Protein AF-A0A8H3M648-F1 (afdb_monomer)

Sequence (183 aa):
MRRKRWREEIKREERKKEERKREERKREERKREERGIKERKIKNKKKMKMMKASEEEIPVQFGAMTNQLQICNWLVLYPSVLHLANKMLDASTKQPSTNLPLTTSTSSPSDNDNYHLIDEEMKCLFLRTRNPPDHAFDKITQKIFGHDAYQSVVKSINERYHKSFFNYRYQLKNVLSTLVKEF

Secondary structure (DSSP, 8-state):
-HHHHHHHHHHHHHHHHHHHHHHHHHHHHHHHHHHHHHHHHHHHHHHHHHHHHS-----HHHHT--SHHHHHHHHHH-HHHHHHHHHHHHHHH-----S-----------HHHHHHHHHHHHHHHHHH-SS--HHHHHHHHHHHH-TTS-HHHHHHHHHHHHHHHHHHHHHHHHHHHHHHHH-

Foldseek 3Di:
DVVVVVVVVVVVVVVVVVVVVVVVVVVVVVVVVVVVVVVVVVVVVVVVVVVVVVPPPDPPVCPPPPDPVVVVVVCVVVVVVVVVVVVVVVVVVPDPDPDDDDDPDPDDDDPVVLVVQLVVVLVVCLVPDLDDDLVVLVVSNCVSQNPPPPVVVSVVVSVVSVVVSVVVVVVVVVVVVVVVVVD

Radius of gyration: 29.45 Å; Cα contacts (8 Å, |Δi|>4): 30; chains: 1; bounding box: 89×66×59 Å

Nearest PDB structures (foldseek):
  6wb9-assembly1_3  TM=2.009E-01  e=2.579E+00  Saccharomyces cerevisiae W303

pLDDT: mean 77.45, std 14.32, range [32.75, 90.69]

Mean predicted aligned error: 19.87 Å

Organism: NCBI:txid94130

Structure (mmCIF, N/CA/C/O backbone):
data_AF-A0A8H3M648-F1
#
_entry.id   AF-A0A8H3M648-F1
#
loop_
_atom_site.group_PDB
_atom_site.id
_atom_site.type_symbol
_atom_site.label_atom_id
_atom_site.label_alt_id
_atom_site.label_comp_id
_atom_site.label_asym_id
_atom_site.label_entity_id
_atom_site.label_seq_id
_atom_site.pdbx_PDB_ins_code
_atom_site.Cartn_x
_atom_site.Cartn_y
_atom_site.Cartn_z
_atom_site.occupancy
_atom_site.B_iso_or_equiv
_atom_site.auth_seq_id
_atom_site.auth_comp_id
_atom_site.auth_asym_id
_atom_site.auth_atom_id
_atom_site.pdbx_PDB_model_num
ATOM 1 N N . MET A 1 1 ? 55.103 38.046 -28.897 1.00 58.94 1 MET A N 1
ATOM 2 C CA . MET A 1 1 ? 53.801 37.564 -29.434 1.00 58.94 1 MET A CA 1
ATOM 3 C C . MET A 1 1 ? 53.209 36.321 -28.743 1.00 58.94 1 MET A C 1
ATOM 5 O O . MET A 1 1 ? 51.995 36.286 -28.575 1.00 58.94 1 MET A O 1
ATOM 9 N N . ARG A 1 2 ? 53.994 35.319 -28.305 1.00 60.25 2 ARG A N 1
ATOM 10 C CA . ARG A 1 2 ? 53.472 34.051 -27.727 1.00 60.25 2 ARG A CA 1
ATOM 11 C C . ARG A 1 2 ? 52.628 34.200 -26.441 1.0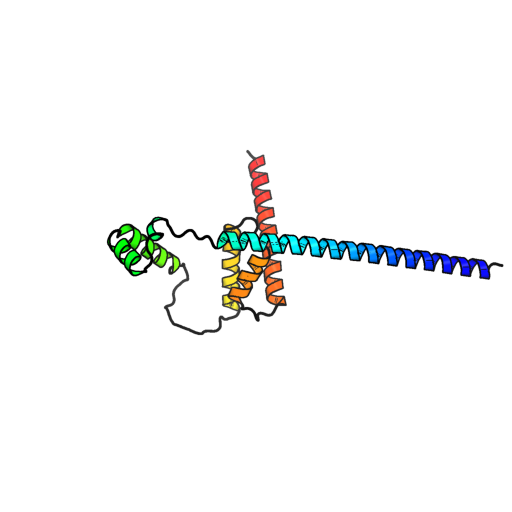0 60.25 2 ARG A C 1
ATOM 13 O O . ARG A 1 2 ? 51.580 33.578 -26.328 1.00 60.25 2 ARG A O 1
ATOM 20 N N . ARG A 1 3 ? 53.004 35.103 -25.525 1.00 62.34 3 ARG A N 1
ATOM 21 C CA . ARG A 1 3 ? 52.286 35.359 -24.252 1.00 62.34 3 ARG A CA 1
ATOM 22 C C . ARG A 1 3 ? 50.860 35.917 -24.402 1.00 62.34 3 ARG A C 1
ATOM 24 O O . ARG A 1 3 ? 50.026 35.680 -23.536 1.00 62.34 3 ARG A O 1
ATOM 31 N N . LYS A 1 4 ? 50.570 36.677 -25.468 1.00 68.12 4 LYS A N 1
ATOM 32 C CA . LYS A 1 4 ? 49.206 37.176 -25.742 1.00 68.12 4 LYS A CA 1
ATOM 33 C C . LYS A 1 4 ? 48.302 36.048 -26.252 1.00 68.12 4 LYS A C 1
ATOM 35 O O . LYS A 1 4 ? 47.167 35.944 -25.813 1.00 68.12 4 LYS A O 1
ATOM 40 N N . ARG A 1 5 ? 48.851 35.164 -27.091 1.00 69.00 5 ARG A N 1
ATOM 41 C CA . ARG A 1 5 ? 48.152 33.998 -27.651 1.00 69.00 5 ARG A CA 1
ATOM 42 C C . ARG A 1 5 ? 47.728 32.997 -26.568 1.00 69.00 5 ARG A C 1
ATOM 44 O O . ARG A 1 5 ? 46.579 32.588 -26.541 1.00 69.00 5 ARG A O 1
ATOM 51 N N . TRP A 1 6 ? 48.617 32.711 -25.615 1.00 73.56 6 TRP A N 1
ATOM 52 C CA . TRP A 1 6 ? 48.319 31.817 -24.487 1.00 73.56 6 TRP A CA 1
ATOM 53 C C . TRP A 1 6 ? 47.228 32.363 -23.545 1.00 73.56 6 TRP A C 1
ATOM 55 O O . TRP A 1 6 ? 46.371 31.619 -23.086 1.00 73.56 6 TRP A O 1
ATOM 65 N N . ARG A 1 7 ? 47.195 33.683 -23.305 1.00 76.50 7 ARG A N 1
ATOM 66 C CA . ARG A 1 7 ? 46.129 34.318 -22.505 1.00 76.50 7 ARG A CA 1
ATOM 67 C C . ARG A 1 7 ? 44.759 34.293 -23.189 1.00 76.50 7 ARG A C 1
ATOM 69 O O . ARG A 1 7 ? 43.748 34.142 -22.512 1.00 76.50 7 ARG A O 1
ATOM 76 N N . GLU A 1 8 ? 44.728 34.438 -24.510 1.00 79.69 8 GLU A N 1
ATOM 77 C CA . GLU A 1 8 ? 43.507 34.281 -25.312 1.00 79.69 8 GLU A CA 1
ATOM 78 C C . GLU A 1 8 ? 42.987 32.834 -25.281 1.00 79.69 8 GLU A C 1
ATOM 80 O O . GLU A 1 8 ? 41.782 32.620 -25.170 1.00 79.69 8 GLU A O 1
ATOM 85 N N . GLU A 1 9 ? 43.886 31.845 -25.318 1.00 80.25 9 GLU A N 1
ATOM 86 C CA . GLU A 1 9 ? 43.561 30.416 -25.177 1.00 80.25 9 GLU A CA 1
ATOM 87 C C . GLU A 1 9 ? 42.863 30.123 -23.841 1.00 80.25 9 GLU A C 1
ATOM 89 O O . GLU A 1 9 ? 41.783 29.537 -23.819 1.00 80.25 9 GLU A O 1
ATOM 94 N N . ILE A 1 10 ? 43.430 30.617 -22.733 1.00 82.56 10 ILE A N 1
ATOM 95 C CA . ILE A 1 10 ? 42.862 30.443 -21.387 1.00 82.56 10 ILE A CA 1
ATOM 96 C C . ILE A 1 10 ? 41.476 31.077 -21.293 1.00 82.56 10 ILE A C 1
ATOM 98 O O . ILE A 1 10 ? 40.532 30.421 -20.862 1.00 82.56 10 ILE A O 1
ATOM 102 N N . LYS A 1 11 ? 41.314 32.317 -21.771 1.00 83.88 11 LYS A N 1
ATOM 103 C CA . LYS A 1 11 ? 40.005 32.992 -21.781 1.00 83.88 11 LYS A CA 1
ATOM 104 C C . LYS A 1 11 ? 38.961 32.261 -22.626 1.00 83.88 11 LYS A C 1
ATOM 106 O O . LYS A 1 11 ? 37.763 32.394 -22.370 1.00 83.88 11 LYS A O 1
ATOM 111 N N . ARG A 1 12 ? 39.382 31.547 -23.671 1.00 83.56 12 ARG A N 1
ATOM 112 C CA . ARG A 1 12 ? 38.490 30.753 -24.523 1.00 83.56 12 ARG A CA 1
ATOM 113 C C . ARG A 1 12 ? 38.064 29.466 -23.819 1.00 83.56 12 ARG A C 1
ATOM 115 O O . ARG A 1 12 ? 36.883 29.132 -23.852 1.00 83.56 12 ARG A O 1
ATOM 122 N N . GLU A 1 13 ? 38.988 28.793 -23.143 1.00 85.81 13 GLU A N 1
ATOM 123 C CA . GLU A 1 13 ? 38.687 27.602 -22.341 1.00 85.81 13 GLU A CA 1
ATOM 124 C C . GLU A 1 13 ? 37.822 27.919 -21.114 1.00 85.81 13 GLU A C 1
ATOM 126 O O . GLU A 1 13 ? 36.869 27.194 -20.830 1.00 85.81 13 GLU A O 1
ATOM 131 N N . GLU A 1 14 ? 38.054 29.046 -20.438 1.00 86.00 14 GLU A N 1
ATOM 132 C CA . GLU A 1 14 ? 37.190 29.508 -19.345 1.00 86.00 14 GLU A CA 1
ATOM 133 C C . GLU A 1 14 ? 35.757 29.771 -19.819 1.00 86.00 14 GLU A C 1
ATOM 135 O O . GLU A 1 14 ? 34.810 29.325 -19.173 1.00 86.00 14 GLU A O 1
ATOM 140 N N . ARG A 1 15 ? 35.581 30.407 -20.987 1.00 86.81 15 ARG A N 1
ATOM 141 C CA . ARG A 1 15 ? 34.248 30.614 -21.578 1.00 86.81 15 ARG A CA 1
ATOM 142 C C . ARG A 1 15 ? 33.542 29.301 -21.902 1.00 86.81 15 ARG A C 1
ATOM 144 O O . ARG A 1 15 ? 32.377 29.154 -21.545 1.00 86.81 15 ARG A O 1
ATOM 151 N N . LYS A 1 16 ? 34.241 28.332 -22.503 1.00 88.25 16 LYS A N 1
ATOM 152 C CA . LYS A 1 16 ? 33.677 26.996 -22.768 1.00 88.25 16 LYS A CA 1
ATOM 153 C C . LYS A 1 16 ? 33.287 26.271 -21.478 1.00 88.25 16 LYS A C 1
ATOM 155 O O . LYS A 1 16 ? 32.270 25.583 -21.433 1.00 88.25 16 LYS A O 1
ATOM 160 N N . LYS A 1 17 ? 34.091 26.405 -20.420 1.00 88.94 17 LYS A N 1
ATOM 161 C CA . LYS A 1 17 ? 33.817 25.788 -19.116 1.00 88.94 17 LYS A CA 1
ATOM 162 C C . LYS A 1 17 ? 32.593 26.410 -18.444 1.00 88.94 17 LYS A C 1
ATOM 164 O O . LYS A 1 17 ? 31.782 25.684 -17.871 1.00 88.94 17 LYS A O 1
ATOM 169 N N . GLU A 1 18 ? 32.442 27.726 -18.546 1.00 89.88 18 GLU A N 1
ATOM 170 C CA . GLU A 1 18 ? 31.287 28.450 -18.014 1.00 89.88 18 GLU A CA 1
ATOM 171 C C . GLU A 1 18 ? 30.002 28.124 -18.791 1.00 89.88 18 GLU A C 1
ATOM 173 O O . GLU A 1 18 ? 2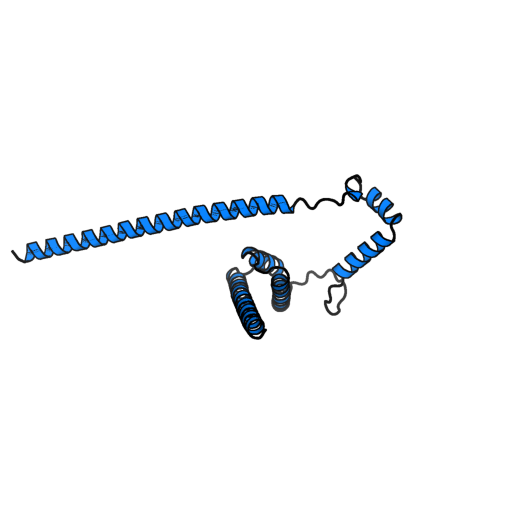8.946 27.905 -18.197 1.00 89.88 18 GLU A O 1
ATOM 178 N N . GLU A 1 19 ? 30.097 27.994 -20.114 1.00 90.06 19 GLU A N 1
ATOM 179 C CA . GLU A 1 19 ? 28.987 27.576 -20.972 1.00 90.06 19 GLU A CA 1
ATOM 180 C C . GLU A 1 19 ? 28.502 26.162 -20.627 1.00 90.06 19 GLU A C 1
ATOM 182 O O . GLU A 1 19 ? 27.308 25.966 -20.387 1.00 90.06 19 GLU A O 1
ATOM 187 N N . ARG A 1 20 ? 29.425 25.203 -20.455 1.00 87.81 20 ARG A N 1
ATOM 188 C CA . ARG A 1 20 ? 29.096 23.841 -19.998 1.00 87.81 20 ARG A CA 1
ATOM 189 C C . ARG A 1 20 ? 28.401 23.831 -18.637 1.00 87.81 20 ARG A C 1
ATOM 191 O O . ARG A 1 20 ? 27.388 23.155 -18.477 1.00 87.81 20 ARG A O 1
ATOM 198 N N . LYS A 1 21 ? 28.891 24.616 -17.669 1.00 89.94 21 LYS A N 1
ATOM 199 C CA . LYS A 1 21 ? 28.235 24.761 -16.356 1.00 89.94 21 LYS A CA 1
ATOM 200 C C . LYS A 1 21 ? 26.822 25.330 -16.479 1.00 89.94 21 LYS A C 1
ATOM 202 O O . LYS A 1 21 ? 25.923 24.928 -15.741 1.00 89.94 21 LYS A O 1
ATOM 207 N N . ARG A 1 22 ? 26.608 26.281 -17.391 1.00 89.38 22 ARG A N 1
ATOM 208 C CA . ARG A 1 22 ? 25.296 26.900 -17.607 1.00 89.38 22 ARG A CA 1
ATOM 209 C C . ARG A 1 22 ? 24.306 25.928 -18.244 1.00 89.38 22 ARG A C 1
ATOM 211 O O . ARG A 1 22 ? 23.143 25.908 -17.843 1.00 89.38 22 ARG A O 1
ATOM 218 N N . GLU A 1 23 ? 24.750 25.115 -19.197 1.00 89.25 23 GLU A N 1
ATOM 219 C CA . GLU A 1 23 ? 23.934 24.042 -19.775 1.00 89.25 23 GLU A CA 1
ATOM 220 C C . GLU A 1 23 ? 23.586 22.962 -18.751 1.00 89.25 23 GLU A C 1
ATOM 222 O O . GLU A 1 23 ? 22.438 22.518 -18.688 1.00 89.25 23 GLU A O 1
ATOM 227 N N . GLU A 1 24 ? 24.541 22.582 -17.903 1.00 88.50 24 GLU A N 1
ATOM 228 C CA . GLU A 1 24 ? 24.322 21.613 -16.832 1.00 88.50 24 GLU A CA 1
ATOM 229 C C . GLU A 1 24 ? 23.255 22.101 -15.845 1.00 88.50 24 GLU A C 1
ATOM 231 O O . GLU A 1 24 ? 22.289 21.380 -15.585 1.00 88.50 24 GLU A O 1
ATOM 236 N N . ARG A 1 25 ? 23.336 23.364 -15.403 1.00 88.69 25 ARG A N 1
ATOM 237 C CA . ARG A 1 25 ? 22.305 23.985 -14.551 1.00 88.69 25 ARG A CA 1
ATOM 238 C C . ARG A 1 25 ? 20.922 23.965 -15.201 1.00 88.69 25 ARG A C 1
ATOM 240 O O . ARG A 1 25 ? 19.958 23.558 -14.559 1.00 88.69 25 ARG A O 1
ATOM 247 N N . LYS A 1 26 ? 20.822 24.330 -16.486 1.00 88.56 26 LYS A N 1
ATOM 248 C CA . LYS A 1 26 ? 19.551 24.269 -17.235 1.00 88.56 26 LYS A CA 1
ATOM 249 C C . LYS A 1 26 ? 19.001 22.843 -17.320 1.00 88.5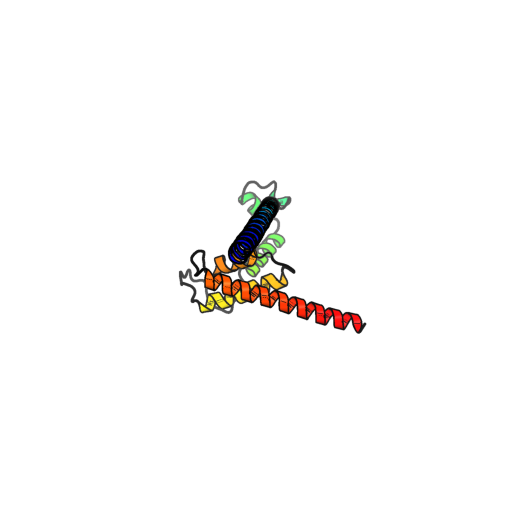6 26 LYS A C 1
ATOM 251 O O . LYS A 1 26 ? 17.790 22.634 -17.268 1.00 88.56 26 LYS A O 1
ATOM 256 N N . ARG A 1 27 ? 19.874 21.842 -17.461 1.00 86.94 27 ARG A N 1
ATOM 257 C CA . ARG A 1 27 ? 19.476 20.431 -17.517 1.00 86.94 27 ARG A CA 1
ATOM 258 C C . ARG A 1 27 ? 18.995 19.924 -16.159 1.00 86.94 27 ARG A C 1
ATOM 260 O O . ARG A 1 27 ? 18.036 19.154 -16.107 1.00 86.94 27 ARG A O 1
ATOM 267 N N . GLU A 1 28 ? 19.633 20.339 -15.071 1.00 85.88 28 GLU A N 1
ATOM 268 C CA . GLU A 1 28 ? 19.188 20.015 -13.714 1.00 85.88 28 GLU A CA 1
ATOM 269 C C . GLU A 1 28 ? 17.844 20.653 -13.370 1.00 85.88 28 GLU A C 1
ATO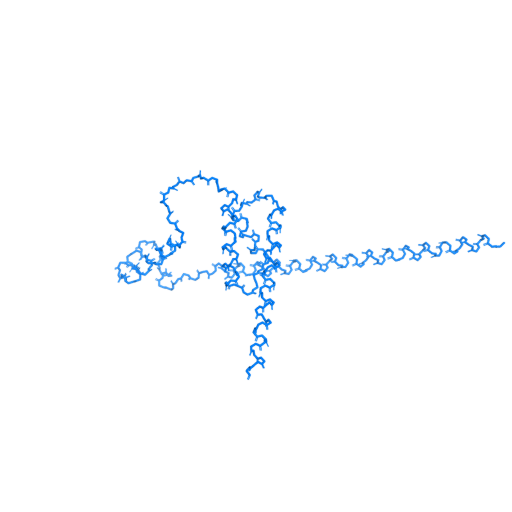M 271 O O . GLU A 1 28 ? 16.993 19.989 -12.776 1.00 85.88 28 GLU A O 1
ATOM 276 N N . GLU A 1 29 ? 17.631 21.902 -13.777 1.00 87.62 29 GLU A N 1
ATOM 277 C CA . GLU A 1 29 ? 16.375 22.626 -13.578 1.00 87.62 29 GLU A CA 1
ATOM 278 C C . GLU A 1 29 ? 15.206 21.916 -14.273 1.00 87.62 29 GLU A C 1
ATOM 280 O O . GLU A 1 29 ? 14.235 21.551 -13.609 1.00 87.62 29 GLU A O 1
ATOM 285 N N . ARG A 1 30 ? 15.361 21.545 -15.553 1.00 86.94 30 ARG A N 1
ATOM 286 C CA . ARG A 1 30 ? 14.360 20.733 -16.276 1.00 86.94 30 ARG A CA 1
ATOM 287 C C . ARG A 1 30 ? 14.058 19.408 -15.572 1.00 86.94 30 ARG A C 1
ATOM 289 O O . ARG A 1 30 ? 12.902 19.015 -15.441 1.00 86.94 30 ARG A O 1
ATOM 296 N N . LYS A 1 31 ? 15.087 18.726 -15.052 1.00 86.25 31 LYS A N 1
ATOM 297 C CA . LYS A 1 31 ? 14.909 17.483 -14.276 1.00 86.25 31 LYS A CA 1
ATOM 298 C C . LYS A 1 31 ? 14.175 17.707 -12.949 1.00 86.25 31 LYS A C 1
ATOM 300 O O . LYS A 1 31 ? 13.574 16.763 -12.431 1.00 86.25 31 LYS A O 1
ATOM 305 N N . ARG A 1 32 ? 14.276 18.888 -12.331 1.00 81.81 32 ARG A N 1
ATOM 306 C CA . ARG A 1 32 ? 13.520 19.228 -11.111 1.00 81.81 32 ARG A CA 1
ATOM 307 C C . ARG A 1 32 ? 12.059 19.508 -11.442 1.00 81.81 32 ARG A C 1
ATOM 309 O O . ARG A 1 32 ? 11.185 18.968 -10.769 1.00 81.81 32 ARG A O 1
ATOM 316 N N . GLU A 1 33 ? 11.792 20.253 -12.509 1.00 84.19 33 GLU A N 1
ATOM 317 C CA . GLU A 1 33 ? 10.426 20.531 -12.967 1.00 84.19 33 GLU A CA 1
ATOM 318 C C . GLU A 1 33 ? 9.677 19.253 -13.363 1.00 84.19 33 GLU A C 1
ATOM 320 O O . GLU A 1 33 ? 8.559 19.018 -12.900 1.00 84.19 33 GLU A O 1
ATOM 325 N N . GLU A 1 34 ? 10.310 18.362 -14.133 1.00 85.38 34 GLU A N 1
ATOM 326 C CA . GLU A 1 34 ? 9.715 17.070 -14.499 1.00 85.38 34 GLU A CA 1
ATOM 327 C C . GLU A 1 34 ? 9.381 16.206 -13.276 1.00 85.38 34 GLU A C 1
ATOM 329 O O . GLU A 1 34 ? 8.343 15.533 -13.252 1.00 85.38 34 GLU A O 1
ATOM 334 N N . ARG A 1 35 ? 10.240 16.227 -12.247 1.00 79.62 35 ARG A N 1
ATOM 335 C CA . ARG A 1 35 ? 9.980 15.540 -10.974 1.00 79.62 35 ARG A CA 1
ATOM 336 C C . ARG A 1 35 ? 8.763 16.132 -10.267 1.00 79.62 35 ARG A C 1
ATOM 338 O O . ARG A 1 35 ? 7.859 15.375 -9.914 1.00 79.62 35 ARG A O 1
ATOM 345 N N . GLY A 1 36 ? 8.670 17.459 -10.178 1.00 82.44 36 GLY A N 1
ATOM 346 C CA . GLY A 1 36 ? 7.517 18.142 -9.583 1.00 82.44 36 GLY A CA 1
ATOM 347 C C . GLY A 1 36 ? 6.194 17.840 -10.302 1.00 82.44 36 GLY A C 1
ATOM 348 O O . GLY A 1 36 ? 5.165 17.616 -9.660 1.00 82.44 36 GLY A O 1
ATOM 349 N N . ILE A 1 37 ? 6.204 17.751 -11.637 1.00 84.81 37 ILE A N 1
ATOM 350 C CA . ILE A 1 37 ? 5.015 17.383 -12.424 1.00 84.81 37 ILE A CA 1
ATOM 351 C C . ILE A 1 37 ? 4.596 15.930 -12.149 1.00 84.81 37 ILE A C 1
ATOM 353 O O . ILE A 1 37 ? 3.404 15.653 -11.974 1.00 84.81 37 ILE A O 1
ATOM 357 N N . LYS A 1 38 ? 5.552 14.994 -12.085 1.00 81.31 38 LYS A N 1
ATOM 358 C CA . LYS A 1 38 ? 5.272 13.583 -11.766 1.00 81.31 38 LYS A CA 1
ATOM 359 C C . LYS A 1 38 ? 4.701 13.426 -10.357 1.00 81.31 38 LYS A C 1
ATOM 361 O O . LYS A 1 38 ? 3.690 12.743 -10.196 1.00 81.31 38 LYS A O 1
ATOM 366 N N . GLU A 1 39 ? 5.274 14.102 -9.366 1.00 79.19 39 GLU A N 1
ATOM 367 C CA . GLU A 1 39 ? 4.779 14.086 -7.984 1.00 79.19 39 GLU A CA 1
ATOM 368 C C . GLU A 1 39 ? 3.344 14.612 -7.878 1.00 79.19 39 GLU A C 1
ATOM 370 O O . GLU A 1 39 ? 2.494 13.966 -7.258 1.00 79.19 39 GLU A O 1
ATOM 375 N N . ARG A 1 40 ? 3.026 15.726 -8.552 1.00 78.19 40 ARG A N 1
ATOM 376 C CA . ARG A 1 40 ? 1.657 16.269 -8.601 1.00 78.19 40 ARG A CA 1
ATOM 377 C C . ARG A 1 40 ? 0.668 15.277 -9.216 1.00 78.19 40 ARG A C 1
ATOM 379 O O . ARG A 1 40 ? -0.408 15.070 -8.653 1.00 78.19 40 ARG A O 1
ATOM 386 N N . LYS A 1 41 ? 1.031 14.611 -10.320 1.00 82.38 41 LYS A N 1
ATOM 387 C CA . LYS A 1 41 ? 0.190 13.571 -10.948 1.00 82.38 41 LYS A CA 1
ATOM 388 C C . LYS A 1 41 ? -0.044 12.379 -10.014 1.00 82.38 41 LYS A C 1
ATOM 390 O O . LYS A 1 41 ? -1.172 11.894 -9.917 1.00 82.38 41 LYS A O 1
ATOM 395 N N . ILE A 1 42 ? 0.987 11.931 -9.296 1.00 80.00 42 ILE A N 1
ATOM 396 C CA . ILE A 1 42 ? 0.882 10.832 -8.323 1.00 80.00 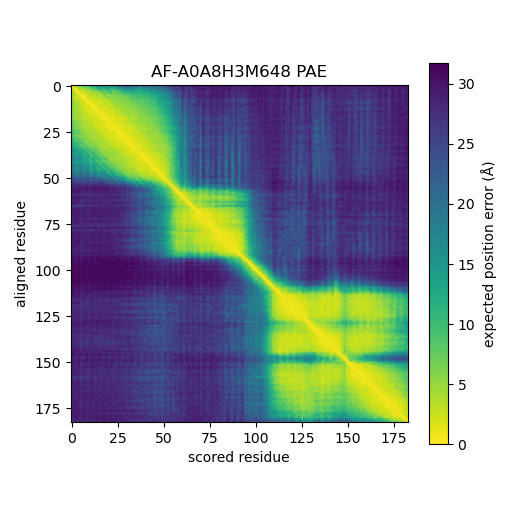42 ILE A CA 1
ATOM 397 C C . ILE A 1 42 ? -0.034 11.227 -7.161 1.00 80.00 42 ILE A C 1
ATOM 399 O O . ILE A 1 42 ? -0.926 10.457 -6.802 1.00 80.00 42 ILE A O 1
ATOM 403 N N . LYS A 1 43 ? 0.137 12.435 -6.609 1.00 77.50 43 LYS A N 1
ATOM 404 C CA . LYS A 1 43 ? -0.700 12.958 -5.520 1.00 77.50 43 LYS A CA 1
ATOM 405 C C . LYS A 1 43 ? -2.170 13.029 -5.934 1.00 77.50 43 LYS A C 1
ATOM 407 O O . LYS A 1 43 ? -3.032 12.573 -5.185 1.00 77.50 43 LYS A O 1
ATOM 412 N N . ASN A 1 44 ? -2.455 13.508 -7.146 1.00 75.69 44 ASN A N 1
ATOM 413 C CA . ASN A 1 44 ? -3.827 13.606 -7.641 1.00 75.69 44 ASN A CA 1
ATOM 414 C C . ASN A 1 44 ? -4.462 12.221 -7.877 1.00 75.69 44 ASN A C 1
ATOM 416 O O . ASN A 1 44 ? -5.602 11.980 -7.484 1.00 75.69 44 ASN A O 1
ATOM 420 N N . LYS A 1 45 ? -3.695 11.262 -8.419 1.00 75.31 45 LYS A N 1
ATOM 421 C CA . LYS A 1 45 ? -4.147 9.871 -8.599 1.00 75.31 45 LYS A CA 1
ATOM 422 C C . LYS A 1 45 ? -4.417 9.167 -7.266 1.00 75.31 45 LYS A C 1
ATOM 424 O O . LYS A 1 45 ? -5.383 8.414 -7.166 1.00 75.31 45 LYS A O 1
ATOM 429 N N . LYS A 1 46 ? -3.593 9.413 -6.238 1.00 71.25 46 LYS A N 1
ATOM 430 C CA . LYS A 1 46 ? -3.839 8.918 -4.873 1.00 71.25 46 LYS A CA 1
ATOM 431 C C . LYS A 1 46 ? -5.114 9.524 -4.282 1.00 71.25 46 LYS A C 1
ATOM 433 O O . LYS A 1 46 ? -5.921 8.775 -3.746 1.00 71.25 46 LYS A O 1
ATOM 438 N N . LYS A 1 47 ? -5.331 10.835 -4.447 1.00 69.31 47 LYS A N 1
ATOM 439 C CA . LYS A 1 47 ? -6.538 11.524 -3.962 1.00 69.31 47 LYS A CA 1
ATOM 440 C C . LYS A 1 47 ? -7.819 10.962 -4.595 1.00 69.31 47 LYS A C 1
ATOM 442 O O . LYS A 1 47 ? -8.747 10.637 -3.866 1.00 69.31 47 LYS A O 1
ATOM 447 N N . MET A 1 48 ? -7.835 10.743 -5.915 1.00 60.97 48 MET A N 1
ATOM 448 C CA . MET A 1 48 ? -8.964 10.083 -6.594 1.00 60.97 48 MET A CA 1
ATOM 449 C C . MET A 1 48 ? -9.199 8.647 -6.109 1.00 60.97 48 MET A C 1
ATOM 451 O O . MET A 1 48 ? -10.342 8.241 -5.937 1.00 60.97 48 MET A O 1
ATOM 455 N N . LYS A 1 49 ? -8.134 7.865 -5.877 1.00 62.97 49 LYS A N 1
ATOM 456 C CA . LYS A 1 49 ? -8.272 6.491 -5.367 1.00 62.97 49 LYS A CA 1
ATOM 457 C C . LYS A 1 49 ? -8.806 6.437 -3.937 1.00 62.97 49 LYS A C 1
ATOM 459 O O . LYS A 1 49 ? -9.595 5.551 -3.646 1.00 62.97 49 LYS A O 1
ATOM 464 N N . MET A 1 50 ? -8.393 7.363 -3.070 1.00 52.47 50 MET A N 1
ATOM 465 C CA . MET A 1 50 ? -8.919 7.457 -1.703 1.00 52.47 50 MET A CA 1
ATOM 466 C C . MET A 1 50 ? -10.405 7.809 -1.699 1.00 52.47 50 MET A C 1
ATOM 468 O O . MET A 1 50 ? -11.166 7.177 -0.983 1.00 52.47 50 MET A O 1
ATOM 472 N N . MET A 1 51 ? -10.814 8.760 -2.544 1.00 50.78 51 MET A N 1
ATOM 473 C CA . MET A 1 51 ? -12.217 9.165 -2.660 1.00 50.78 51 MET A CA 1
ATOM 474 C C . MET A 1 51 ? -13.118 8.025 -3.164 1.00 50.78 51 MET A C 1
ATOM 476 O O . MET A 1 51 ? -14.261 7.930 -2.749 1.00 50.78 51 MET A O 1
ATOM 480 N N . LYS A 1 52 ? -12.590 7.126 -4.007 1.00 53.31 52 LYS A N 1
ATOM 481 C CA . LYS A 1 52 ? -13.328 5.955 -4.506 1.00 53.31 52 LYS A CA 1
ATOM 482 C C . LYS A 1 52 ? -13.362 4.772 -3.523 1.00 53.31 52 LYS A C 1
ATOM 484 O O . LYS A 1 52 ? -14.170 3.874 -3.686 1.00 53.31 52 LYS A O 1
ATOM 489 N N . ALA A 1 53 ? -12.467 4.738 -2.534 1.00 51.84 53 ALA A N 1
ATOM 490 C CA . ALA A 1 53 ? -12.397 3.654 -1.549 1.00 51.84 53 ALA A CA 1
ATOM 491 C C . ALA A 1 53 ? -13.276 3.898 -0.309 1.00 51.84 53 ALA A C 1
ATOM 493 O O . ALA A 1 53 ? -13.489 2.971 0.459 1.00 51.84 53 ALA A O 1
ATOM 494 N N . SER A 1 54 ? -13.767 5.124 -0.104 1.00 49.69 54 SER A N 1
ATOM 495 C CA . SER A 1 54 ? -14.716 5.454 0.970 1.00 49.69 54 SER A CA 1
ATOM 496 C C . SER A 1 54 ? -16.178 5.192 0.602 1.00 49.69 54 SER A C 1
ATOM 498 O O . SER A 1 54 ? -17.054 5.390 1.435 1.00 49.69 54 SER A O 1
ATOM 500 N N . GLU A 1 55 ? -16.450 4.746 -0.624 1.00 51.09 55 GLU A N 1
ATOM 501 C CA . GLU A 1 55 ? -17.732 4.144 -0.995 1.00 51.09 55 GLU A CA 1
ATOM 502 C C . GLU A 1 55 ? -17.701 2.657 -0.598 1.00 51.09 55 GLU A C 1
ATOM 504 O O . GLU A 1 55 ? -17.768 1.768 -1.443 1.00 51.09 55 GLU A O 1
ATOM 509 N N . GLU A 1 56 ? -17.527 2.361 0.694 1.00 59.19 56 GLU A N 1
ATOM 510 C CA . GLU A 1 56 ? -17.976 1.067 1.211 1.00 59.19 56 GLU A CA 1
ATOM 511 C C . GLU A 1 56 ? -19.501 1.116 1.193 1.00 59.19 56 GLU A C 1
ATOM 513 O O . GLU A 1 56 ? -20.153 1.702 2.057 1.00 59.19 56 GLU A O 1
ATOM 518 N N . GLU A 1 57 ? -20.046 0.596 0.100 1.00 62.53 57 GLU A N 1
ATOM 519 C CA . GLU A 1 57 ? -21.469 0.519 -0.165 1.00 62.53 57 GLU A CA 1
ATOM 520 C C . GLU A 1 57 ? -22.118 -0.288 0.964 1.00 62.53 57 GLU A C 1
ATOM 522 O O . GLU A 1 57 ? -21.882 -1.490 1.116 1.00 62.53 57 GLU A O 1
ATOM 527 N N . ILE A 1 58 ? -22.890 0.402 1.808 1.00 65.06 58 ILE A N 1
ATOM 528 C CA . ILE A 1 58 ? -23.711 -0.240 2.830 1.00 65.06 58 ILE A CA 1
ATOM 529 C C . ILE A 1 58 ? -24.555 -1.286 2.093 1.00 65.06 58 ILE A C 1
ATOM 531 O O . ILE A 1 58 ? -25.242 -0.918 1.134 1.00 65.06 58 ILE A O 1
ATOM 535 N N . PRO A 1 59 ? -24.510 -2.571 2.495 1.00 70.69 59 PRO A N 1
ATOM 536 C CA . PRO A 1 59 ? -25.310 -3.602 1.853 1.00 70.69 59 PRO A CA 1
ATOM 537 C C . PRO A 1 59 ? -26.759 -3.132 1.729 1.00 70.69 59 PRO A C 1
ATOM 539 O O . PRO A 1 59 ? -27.315 -2.599 2.689 1.00 70.69 59 PRO A O 1
ATOM 542 N N . VAL A 1 60 ? -27.366 -3.305 0.552 1.00 74.25 60 VAL A N 1
ATOM 543 C CA . VAL A 1 60 ? -28.695 -2.758 0.205 1.00 74.25 60 VAL A CA 1
ATOM 544 C C . VAL A 1 60 ? -29.755 -3.077 1.272 1.00 74.25 60 VAL A C 1
ATOM 546 O O . VAL A 1 60 ? -30.653 -2.278 1.524 1.00 74.25 60 VAL A O 1
ATOM 549 N N . GLN A 1 61 ? -29.611 -4.211 1.961 1.00 75.38 61 GLN A N 1
ATOM 550 C CA . GLN A 1 61 ? -30.471 -4.659 3.058 1.00 75.38 61 GLN A CA 1
ATOM 551 C C . GLN A 1 61 ? -30.431 -3.732 4.285 1.00 75.38 61 GLN A C 1
ATOM 553 O O . GLN A 1 61 ? -31.431 -3.603 4.985 1.00 75.38 61 GLN A O 1
ATOM 558 N N . PHE A 1 62 ? -29.299 -3.076 4.537 1.00 79.06 62 PHE A N 1
ATOM 559 C CA . PHE A 1 62 ? -29.106 -2.119 5.626 1.00 79.06 62 PHE A CA 1
ATOM 560 C C . PHE A 1 62 ? -29.280 -0.665 5.175 1.00 79.06 62 PHE A C 1
ATOM 562 O O . PHE A 1 62 ? -29.381 0.213 6.023 1.00 79.06 62 PHE A O 1
ATOM 569 N N . GLY A 1 63 ? -29.380 -0.393 3.868 1.00 75.88 63 GLY A N 1
ATOM 570 C CA . GLY A 1 63 ? -29.536 0.969 3.341 1.00 75.88 63 GLY A CA 1
ATOM 571 C C . GLY A 1 63 ? -30.812 1.681 3.811 1.00 75.88 63 GLY A C 1
ATOM 572 O O . GLY A 1 63 ? -30.825 2.901 3.937 1.00 75.88 63 GLY A O 1
ATOM 573 N N . ALA A 1 64 ? -31.871 0.924 4.118 1.00 76.19 64 ALA A N 1
ATOM 574 C CA . ALA A 1 64 ? -33.118 1.447 4.684 1.00 76.19 64 ALA A CA 1
ATOM 575 C C . ALA A 1 64 ? -33.128 1.489 6.227 1.00 76.19 64 ALA A C 1
ATOM 577 O O . ALA A 1 64 ? -34.070 2.021 6.817 1.00 76.19 64 ALA A O 1
ATOM 578 N N . MET A 1 65 ? -32.114 0.920 6.889 1.00 82.38 65 MET A N 1
ATOM 579 C CA . MET A 1 65 ? -32.021 0.870 8.347 1.00 82.38 65 MET A CA 1
ATOM 580 C C . MET A 1 65 ? -31.206 2.059 8.849 1.00 82.38 65 MET A C 1
ATOM 582 O O . MET A 1 65 ? -30.011 2.168 8.595 1.00 82.38 65 MET A O 1
ATOM 586 N N . THR A 1 66 ? -31.853 2.961 9.579 1.00 79.81 66 THR A N 1
ATOM 587 C CA . THR A 1 66 ? -31.231 4.196 10.078 1.00 79.81 66 THR A CA 1
ATOM 588 C C . THR A 1 66 ? -30.704 4.061 11.504 1.00 79.81 66 THR A C 1
ATOM 590 O O . THR A 1 66 ? -29.976 4.931 11.978 1.00 79.81 66 THR A O 1
ATOM 593 N N . ASN A 1 67 ? -31.057 2.975 12.202 1.00 83.88 67 ASN A N 1
ATOM 594 C CA . ASN A 1 67 ? -30.685 2.738 13.594 1.00 83.88 67 ASN A CA 1
ATOM 595 C C . ASN A 1 67 ? -30.143 1.315 13.812 1.00 83.88 67 ASN A C 1
ATOM 597 O O . ASN A 1 67 ? -30.648 0.348 13.240 1.00 83.88 67 ASN A O 1
ATOM 601 N N . GLN A 1 68 ? -29.168 1.181 14.716 1.00 85.56 68 GLN A N 1
ATOM 602 C CA . GLN A 1 68 ? -28.598 -0.100 15.140 1.00 85.56 68 GLN A CA 1
ATOM 603 C C . GLN A 1 68 ? -29.661 -1.106 15.619 1.00 85.56 68 GLN A C 1
ATOM 605 O O . GLN A 1 68 ? -29.541 -2.294 15.344 1.00 85.56 68 GLN A O 1
ATOM 610 N N . LEU A 1 69 ? -30.738 -0.653 16.265 1.00 86.12 69 LEU A N 1
ATOM 611 C CA . LEU A 1 69 ? -31.846 -1.507 16.702 1.00 86.12 69 LEU A CA 1
ATOM 612 C C . LEU A 1 69 ? -32.587 -2.164 15.533 1.00 86.12 69 LEU A C 1
ATOM 614 O O . LEU A 1 69 ? -33.003 -3.313 15.649 1.00 86.12 69 LEU A O 1
ATOM 618 N N . GLN A 1 70 ? -32.730 -1.476 14.397 1.00 85.31 70 GLN A N 1
ATOM 619 C CA . GLN A 1 70 ? -33.362 -2.055 13.206 1.00 85.31 70 GLN A CA 1
ATOM 620 C C . GLN A 1 70 ? -32.495 -3.174 12.623 1.00 85.31 70 GLN A C 1
ATOM 622 O O . GLN A 1 70 ? -33.019 -4.215 12.230 1.00 85.31 70 GLN A O 1
ATOM 627 N N . ILE A 1 71 ? -31.173 -2.994 12.669 1.00 86.69 71 ILE A N 1
ATOM 628 C CA . ILE A 1 71 ? -30.194 -4.011 12.276 1.00 86.69 71 ILE A CA 1
ATOM 629 C C . ILE A 1 71 ? -30.261 -5.206 13.236 1.00 86.69 71 ILE A C 1
ATOM 631 O O . ILE A 1 71 ? -30.339 -6.345 12.785 1.00 86.69 71 ILE A O 1
ATOM 635 N N . CYS A 1 72 ? -30.306 -4.968 14.550 1.00 85.75 72 CYS A N 1
ATOM 636 C CA . CYS A 1 72 ? -30.438 -6.030 15.551 1.00 85.75 72 CYS A CA 1
ATOM 637 C C . CYS A 1 72 ? -31.743 -6.821 15.385 1.00 85.75 72 CYS A C 1
ATOM 639 O O . CYS A 1 72 ? -31.711 -8.049 15.368 1.00 85.75 72 CYS A O 1
ATOM 641 N N . ASN A 1 73 ? -32.878 -6.140 15.200 1.00 88.56 73 ASN A N 1
ATOM 642 C CA . ASN A 1 73 ? -34.171 -6.792 14.983 1.00 88.56 73 ASN A CA 1
ATOM 643 C C . ASN A 1 73 ? -34.169 -7.636 13.706 1.00 88.56 73 ASN A C 1
ATOM 645 O O . ASN A 1 73 ? -34.690 -8.748 13.699 1.00 88.56 73 ASN A O 1
ATOM 649 N N . TRP A 1 74 ? -33.544 -7.144 12.636 1.00 89.75 74 TRP A N 1
ATOM 650 C CA . TRP A 1 74 ? -33.376 -7.914 11.410 1.00 89.75 74 TRP A CA 1
ATOM 651 C C . TRP A 1 74 ? -32.480 -9.139 11.629 1.00 89.75 74 TRP A C 1
ATOM 653 O O . TRP A 1 74 ? -32.846 -10.238 11.232 1.00 89.75 74 TRP A O 1
ATOM 663 N N . LEU A 1 75 ? -31.353 -9.001 12.331 1.00 88.81 75 LEU A N 1
ATOM 664 C CA . LEU A 1 75 ? -30.452 -10.122 12.625 1.00 88.81 75 LEU A CA 1
ATOM 665 C C . LEU A 1 75 ? -31.123 -11.232 13.445 1.00 88.81 75 LEU A C 1
ATOM 667 O O . LEU A 1 75 ? -30.821 -12.405 13.236 1.00 88.81 75 LEU A O 1
ATOM 671 N N . VAL A 1 76 ? -32.060 -10.883 14.329 1.00 88.56 76 VAL A N 1
ATOM 672 C CA . VAL A 1 76 ? -32.873 -11.862 15.070 1.00 88.56 76 VAL A CA 1
ATOM 673 C C . VAL A 1 76 ? -33.772 -12.677 14.129 1.00 88.56 76 VAL A C 1
ATOM 675 O O . VAL A 1 76 ? -33.957 -13.871 14.352 1.00 88.56 76 VAL A O 1
ATOM 678 N N . LEU A 1 77 ? -34.277 -12.072 13.047 1.00 90.06 77 LEU A N 1
ATOM 679 C CA . LEU A 1 77 ? -35.071 -12.763 12.021 1.00 90.06 77 LEU A CA 1
ATOM 680 C C . LEU A 1 77 ? -34.222 -13.627 11.073 1.00 90.06 77 LEU A C 1
ATOM 682 O O . LEU A 1 77 ? -34.764 -14.517 10.420 1.00 90.06 77 LEU A O 1
ATOM 686 N N . TYR A 1 78 ? -32.901 -13.413 11.020 1.00 90.12 78 TYR A N 1
ATOM 687 C CA . TYR A 1 78 ? -31.967 -14.172 10.177 1.00 90.12 78 TYR A CA 1
ATOM 688 C C . TYR A 1 78 ? -30.837 -14.825 11.000 1.00 90.12 78 TYR A C 1
ATOM 690 O O . TYR A 1 78 ? -29.674 -14.408 10.915 1.00 90.12 78 TYR A O 1
ATOM 698 N N . PRO A 1 79 ? -31.128 -15.914 11.745 1.00 88.44 79 PRO A N 1
ATOM 699 C CA . PRO A 1 79 ? -30.165 -16.554 12.644 1.00 88.44 79 PRO A CA 1
ATOM 700 C C . PRO A 1 79 ? -28.919 -17.099 11.941 1.00 88.44 79 PRO A C 1
ATOM 702 O O . PRO A 1 79 ? -27.845 -17.126 12.531 1.00 88.44 79 PRO A O 1
ATOM 705 N N . SER A 1 80 ? -29.034 -17.526 10.679 1.00 88.69 80 SER A N 1
ATOM 706 C CA . SER A 1 80 ? -27.903 -18.018 9.882 1.00 88.69 80 SER A CA 1
ATOM 707 C C . SER A 1 80 ? -26.898 -16.911 9.559 1.00 88.69 80 SER A C 1
ATOM 709 O O . SER A 1 80 ? -25.692 -17.133 9.660 1.00 88.69 80 SER A O 1
ATOM 711 N N . VAL A 1 81 ? -27.386 -15.711 9.228 1.00 88.56 81 VAL A N 1
ATOM 712 C CA . VAL A 1 81 ? -26.559 -14.524 8.971 1.00 88.56 81 VAL A CA 1
ATOM 713 C C . VAL A 1 81 ? -25.911 -14.053 10.264 1.00 88.56 81 VAL A C 1
ATOM 715 O O . VAL A 1 81 ? -24.712 -13.797 10.279 1.00 88.56 81 VAL A O 1
ATOM 718 N N . LEU A 1 82 ? -26.667 -14.022 11.365 1.00 89.00 82 LEU A N 1
ATOM 719 C CA . LEU A 1 82 ? -26.130 -13.708 12.687 1.00 89.00 82 LEU A CA 1
ATOM 720 C C . LEU A 1 82 ? -25.053 -14.716 13.114 1.00 89.00 82 LEU A C 1
ATOM 722 O O . LEU A 1 82 ? -23.981 -14.328 13.569 1.00 89.00 82 LEU A O 1
ATOM 726 N N . HIS A 1 83 ? -25.298 -16.012 12.921 1.00 89.31 83 HIS A N 1
ATOM 727 C CA . HIS A 1 83 ? -24.338 -17.062 13.245 1.00 89.31 83 HIS A CA 1
ATOM 728 C C . HIS A 1 83 ? -23.076 -16.973 12.382 1.00 89.31 83 HIS A C 1
ATOM 730 O O . HIS A 1 83 ? -21.974 -17.164 12.891 1.00 89.31 83 HIS A O 1
ATOM 736 N N . LEU A 1 84 ? -23.215 -16.655 11.092 1.00 90.12 84 LEU A N 1
ATOM 737 C CA . LEU A 1 84 ? -22.081 -16.427 10.202 1.00 90.12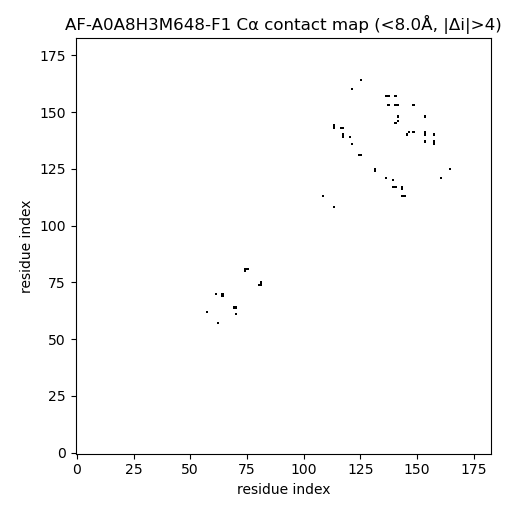 84 LEU A CA 1
ATOM 738 C C . LEU A 1 84 ? -21.300 -15.169 10.591 1.00 90.12 84 LEU A C 1
ATOM 740 O O . LEU A 1 84 ? -20.079 -15.230 10.654 1.00 90.12 84 LEU A O 1
ATOM 744 N N . ALA A 1 85 ? -21.979 -14.063 10.892 1.00 86.56 85 ALA A N 1
ATOM 745 C CA . ALA A 1 85 ? -21.348 -12.828 11.349 1.00 86.56 85 ALA A CA 1
ATOM 746 C C . ALA A 1 85 ? -20.570 -13.060 12.648 1.00 86.56 85 ALA A C 1
ATOM 748 O O . ALA A 1 85 ? -19.409 -12.675 12.740 1.00 86.56 85 ALA A O 1
ATOM 749 N N . ASN A 1 86 ? -21.160 -13.788 13.599 1.00 88.62 86 ASN A N 1
ATOM 750 C CA . ASN A 1 86 ? -20.485 -14.202 14.825 1.00 88.62 86 ASN A CA 1
ATOM 751 C C . ASN A 1 86 ? -19.305 -15.134 14.531 1.00 88.62 86 ASN A C 1
ATOM 753 O O . ASN A 1 86 ? -18.241 -14.950 15.100 1.00 88.62 86 ASN A O 1
ATOM 757 N N . LYS A 1 87 ? -19.430 -16.078 13.591 1.00 87.75 87 LYS A N 1
ATOM 758 C CA . LYS A 1 87 ? -18.315 -16.938 13.161 1.00 87.75 87 LYS A CA 1
ATOM 759 C C . LYS A 1 87 ? -17.196 -16.174 12.461 1.00 87.75 87 LYS A C 1
ATOM 761 O O . LYS A 1 87 ? -16.036 -16.530 12.624 1.00 87.75 87 LYS A O 1
ATOM 766 N N . MET A 1 88 ? -17.517 -15.158 11.669 1.00 84.94 88 MET A N 1
ATOM 767 C CA . MET A 1 88 ? -16.535 -14.298 11.008 1.00 84.94 88 MET A CA 1
ATOM 768 C C . MET A 1 88 ? -15.864 -13.363 12.009 1.00 84.94 88 MET A C 1
ATOM 770 O O . MET A 1 88 ? -14.660 -13.159 11.914 1.00 84.94 88 MET A O 1
ATOM 774 N N . LEU A 1 89 ? -16.608 -12.844 12.987 1.00 83.50 89 LEU A N 1
ATOM 775 C CA . LEU A 1 89 ? -16.065 -12.090 14.113 1.00 83.50 89 LEU A CA 1
ATOM 776 C C . LEU A 1 89 ? -15.143 -12.978 14.954 1.00 83.50 89 LEU A C 1
ATOM 778 O O . LEU A 1 89 ? -14.016 -12.594 15.247 1.00 83.50 89 LEU A O 1
ATOM 782 N N . ASP A 1 90 ? -15.578 -14.197 15.256 1.00 81.94 90 ASP A N 1
ATOM 783 C CA . ASP A 1 90 ? -14.776 -15.220 15.914 1.00 81.94 90 ASP A CA 1
ATOM 784 C C . ASP A 1 90 ? -13.535 -15.570 15.096 1.00 81.94 90 ASP A C 1
ATOM 786 O O . ASP A 1 90 ? -12.465 -15.696 15.659 1.00 81.94 90 ASP A O 1
ATOM 790 N N . ALA A 1 91 ? -13.624 -15.720 13.776 1.00 75.75 91 ALA A N 1
ATOM 791 C CA . ALA A 1 91 ? -12.466 -16.008 12.929 1.00 75.75 91 ALA A CA 1
ATOM 792 C C . ALA A 1 91 ? -11.525 -14.799 12.798 1.00 75.75 91 ALA A C 1
ATOM 794 O O . ALA A 1 91 ? -10.311 -14.961 12.716 1.00 75.75 91 ALA A O 1
ATOM 795 N N . SER A 1 92 ? -12.076 -13.584 12.813 1.00 69.44 92 SER A N 1
ATOM 796 C CA . SER A 1 92 ? -11.311 -12.337 12.818 1.00 69.44 92 SER A CA 1
ATOM 797 C C . SER A 1 92 ? -10.623 -12.090 14.159 1.00 69.44 92 SER A C 1
ATOM 799 O O . SER A 1 92 ? -9.604 -11.407 14.189 1.00 69.44 92 SER A O 1
ATOM 801 N N . THR A 1 93 ? -11.172 -12.615 15.255 1.00 62.97 93 THR A N 1
ATOM 802 C CA . THR A 1 93 ? -10.573 -12.560 16.597 1.00 62.97 93 THR A CA 1
ATOM 803 C C . THR A 1 93 ? -9.677 -13.769 16.881 1.00 62.97 93 THR A C 1
ATOM 805 O O . THR A 1 93 ? -8.722 -13.649 17.639 1.00 62.97 93 THR A O 1
ATOM 808 N N . LYS A 1 94 ? -9.919 -14.910 16.224 1.00 50.44 94 LYS A N 1
ATOM 809 C CA . LYS A 1 94 ? -9.115 -16.143 16.251 1.00 50.44 94 LYS A CA 1
ATOM 810 C C . LYS A 1 94 ? -8.158 -16.208 15.058 1.00 50.44 94 LYS A C 1
ATOM 812 O O . LYS A 1 94 ? -8.113 -17.212 14.343 1.00 50.44 94 LYS A O 1
ATOM 817 N N . GLN A 1 95 ? -7.350 -15.167 14.851 1.00 44.38 95 GLN A N 1
ATOM 818 C CA . GLN A 1 95 ? -6.071 -15.415 14.180 1.00 44.38 95 GLN A CA 1
ATOM 819 C C . GLN A 1 95 ? -5.324 -16.520 14.953 1.00 44.38 95 GLN A C 1
ATOM 821 O O . GLN A 1 95 ? -5.455 -16.593 16.178 1.00 44.38 95 GLN A O 1
ATOM 826 N N . PRO A 1 96 ? -4.543 -17.390 14.287 1.00 41.31 96 PRO A N 1
ATOM 827 C CA . PRO A 1 96 ? -3.705 -18.360 14.970 1.00 41.31 96 PRO A CA 1
ATOM 828 C C . PRO A 1 96 ? -2.494 -17.630 15.562 1.00 41.31 96 PRO A C 1
ATOM 830 O O . PRO A 1 96 ? -1.378 -17.756 15.075 1.00 41.31 96 PRO A O 1
ATOM 833 N N . SER A 1 97 ? -2.714 -16.837 16.605 1.00 37.62 97 SER A N 1
ATOM 834 C CA . SER A 1 97 ? -1.673 -16.500 17.563 1.00 37.62 97 SER A CA 1
ATOM 835 C C . SER A 1 97 ? -1.785 -17.513 18.691 1.00 37.62 97 SER A C 1
ATOM 837 O O . SER A 1 97 ? -2.755 -17.534 19.449 1.00 37.62 97 SER A O 1
ATOM 839 N N . THR A 1 98 ? -0.805 -18.403 18.730 1.00 40.12 98 THR A N 1
ATOM 840 C CA . THR A 1 98 ? -0.443 -19.266 19.848 1.00 40.12 98 THR A CA 1
ATOM 841 C C . THR A 1 98 ? -0.783 -18.599 21.187 1.00 40.12 98 THR A C 1
ATOM 843 O O . THR A 1 98 ? -0.338 -17.488 21.443 1.00 40.12 98 THR A O 1
ATOM 846 N N . ASN A 1 99 ? -1.606 -19.280 21.989 1.00 47.72 99 ASN A N 1
ATOM 847 C CA . ASN A 1 99 ? -1.908 -19.073 23.412 1.00 47.72 99 ASN A CA 1
ATOM 848 C C . ASN A 1 99 ? -1.295 -17.828 24.091 1.00 47.72 99 ASN A C 1
ATOM 850 O O . ASN A 1 99 ? -0.094 -17.816 24.319 1.00 47.72 99 ASN A O 1
ATOM 854 N N . LEU A 1 100 ? -2.121 -16.878 24.543 1.00 36.47 100 LEU A N 1
ATOM 855 C CA . LEU A 1 100 ? -2.179 -16.360 25.928 1.00 36.47 100 LEU A CA 1
ATOM 856 C C . LEU A 1 100 ? -3.346 -15.339 26.045 1.00 36.47 100 LEU A C 1
ATOM 858 O O . LEU A 1 100 ? -3.796 -14.806 25.031 1.00 36.47 100 LEU A O 1
ATOM 862 N N . PRO A 1 101 ? -3.926 -15.151 27.247 1.00 42.34 101 PRO A N 1
ATOM 863 C CA . PRO A 1 101 ? -5.263 -14.605 27.448 1.00 42.34 101 PRO A CA 1
ATOM 864 C C . PRO A 1 101 ? -5.327 -13.085 27.282 1.00 42.34 101 PRO A C 1
ATOM 866 O O . PRO A 1 101 ? -4.337 -12.376 27.435 1.00 42.34 101 PRO A O 1
ATOM 869 N N . LEU A 1 102 ? -6.548 -12.603 27.036 1.00 53.53 102 LEU A N 1
ATOM 870 C CA . LEU A 1 102 ? -6.926 -11.199 27.114 1.00 53.53 102 LEU A CA 1
ATOM 871 C C . LEU A 1 102 ? -6.481 -10.605 28.458 1.00 53.53 102 LEU A C 1
ATOM 873 O O . LEU A 1 102 ? -7.135 -10.793 29.482 1.00 53.53 102 LEU A O 1
ATOM 877 N N . THR A 1 103 ? -5.411 -9.825 28.430 1.00 35.25 103 THR A N 1
ATOM 878 C CA . THR A 1 103 ? -5.207 -8.733 29.369 1.00 35.25 103 THR A CA 1
ATOM 879 C C . THR A 1 103 ? -5.046 -7.464 28.555 1.00 35.25 103 THR A C 1
ATOM 881 O O . THR A 1 103 ? -4.217 -7.365 27.654 1.00 35.25 103 THR A O 1
ATOM 884 N N . THR A 1 104 ? -5.867 -6.468 28.875 1.00 47.09 104 THR A N 1
ATOM 885 C CA . THR A 1 104 ? -5.476 -5.066 28.764 1.00 47.09 104 THR A CA 1
ATOM 886 C C . THR A 1 104 ? -4.079 -4.925 29.355 1.00 47.09 104 THR A C 1
ATOM 888 O O . THR A 1 104 ? -3.907 -4.858 30.570 1.00 47.09 104 THR A O 1
ATOM 891 N N . SER A 1 105 ? -3.076 -4.944 28.491 1.00 32.75 105 SER A N 1
ATOM 892 C CA . SER A 1 105 ? -1.690 -4.745 28.858 1.00 32.75 105 SER A CA 1
ATOM 893 C C . SER A 1 105 ? -1.141 -3.705 27.912 1.00 32.75 105 SER A C 1
ATOM 895 O O . SER A 1 105 ? -0.774 -3.969 26.772 1.00 32.75 105 SER A O 1
ATOM 897 N N . THR A 1 106 ? -1.103 -2.487 28.432 1.00 43.31 106 THR A N 1
ATOM 898 C CA . THR A 1 106 ? -0.079 -1.500 28.128 1.00 43.31 106 THR A CA 1
ATOM 899 C C .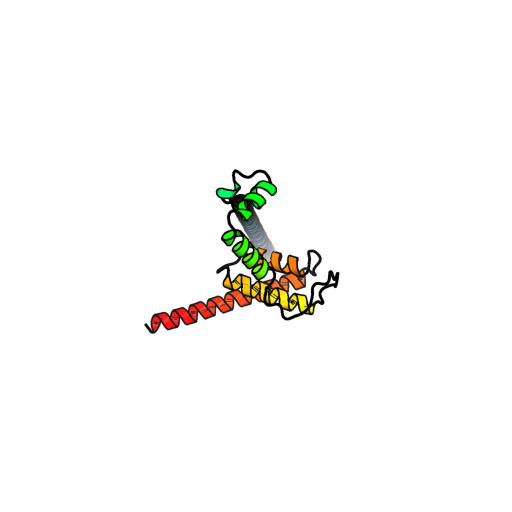 THR A 1 106 ? 1.285 -2.142 28.408 1.00 43.31 106 THR A C 1
ATOM 901 O O . THR A 1 106 ? 1.902 -1.899 29.437 1.00 43.31 106 THR A O 1
ATOM 904 N N . SER A 1 107 ? 1.730 -3.041 27.539 1.00 38.09 107 SER A N 1
ATOM 905 C CA . SER A 1 107 ? 3.104 -3.515 27.499 1.00 38.09 107 SER A CA 1
ATOM 906 C C . SER A 1 107 ? 3.684 -2.987 26.204 1.00 38.09 107 SER A C 1
ATOM 908 O O . SER A 1 107 ? 3.255 -3.374 25.119 1.00 38.09 107 SER A O 1
ATOM 910 N N . SER A 1 108 ? 4.621 -2.054 26.338 1.00 47.66 108 SER A N 1
ATOM 911 C CA . SER A 1 108 ? 5.549 -1.676 25.279 1.00 47.66 108 SER A CA 1
ATOM 912 C C . SER A 1 108 ? 6.010 -2.947 24.552 1.00 47.66 108 SER A C 1
ATOM 914 O O . SER A 1 108 ? 6.575 -3.818 25.224 1.00 47.66 108 SER A O 1
ATOM 916 N N . PRO A 1 109 ? 5.742 -3.095 23.240 1.00 48.06 109 PRO A N 1
ATOM 917 C CA . PRO A 1 109 ? 6.213 -4.250 22.494 1.00 48.06 109 PRO A CA 1
ATOM 918 C C . PRO A 1 109 ? 7.729 -4.289 22.631 1.00 48.06 109 PRO A C 1
ATOM 920 O O . PRO A 1 109 ? 8.385 -3.255 22.462 1.00 48.06 109 PRO A O 1
ATOM 923 N N . SER A 1 110 ? 8.290 -5.447 22.969 1.00 57.91 110 SER A N 1
ATOM 924 C CA . SER A 1 110 ? 9.733 -5.592 22.859 1.00 57.91 110 SER A CA 1
ATOM 925 C C . SER A 1 110 ? 10.108 -5.415 21.385 1.00 57.91 110 SER A C 1
ATOM 927 O O . SER A 1 110 ? 9.343 -5.797 20.494 1.00 57.91 110 SER A O 1
ATOM 929 N N . ASP A 1 111 ? 11.275 -4.836 21.100 1.00 63.94 111 ASP A N 1
ATOM 930 C CA . ASP A 1 111 ? 11.697 -4.606 19.713 1.00 63.94 111 ASP A CA 1
ATOM 931 C C . ASP A 1 111 ? 11.651 -5.895 18.873 1.00 63.94 111 ASP A C 1
ATOM 933 O O . ASP A 1 111 ? 11.371 -5.841 17.678 1.00 63.94 111 ASP A O 1
ATOM 937 N N . ASN A 1 112 ? 11.862 -7.059 19.498 1.00 67.94 112 ASN A N 1
ATOM 938 C CA . ASN A 1 112 ? 11.874 -8.361 18.836 1.00 67.94 112 ASN A CA 1
ATOM 939 C C . ASN A 1 112 ? 10.485 -8.788 18.324 1.00 67.94 112 ASN A C 1
ATOM 941 O O . ASN A 1 112 ? 10.366 -9.298 17.208 1.00 67.94 112 ASN A O 1
ATOM 945 N N . ASP A 1 113 ? 9.426 -8.507 19.086 1.00 80.00 113 ASP A N 1
ATOM 946 C CA . ASP A 1 113 ? 8.049 -8.839 18.697 1.00 80.00 113 ASP A CA 1
ATOM 947 C C . ASP A 1 113 ? 7.601 -8.007 17.485 1.00 80.00 113 ASP A C 1
ATOM 949 O O . ASP A 1 113 ? 6.907 -8.498 16.591 1.00 80.00 113 ASP A O 1
ATOM 953 N N . ASN A 1 114 ? 8.087 -6.766 17.390 1.00 83.62 114 ASN A N 1
ATOM 954 C CA . ASN A 1 114 ? 7.822 -5.884 16.255 1.00 83.62 114 ASN A CA 1
ATOM 955 C C . ASN A 1 114 ? 8.452 -6.401 14.953 1.00 83.62 114 ASN A C 1
ATOM 957 O O . ASN A 1 114 ? 7.840 -6.278 13.888 1.00 83.62 114 ASN A O 1
ATOM 961 N N . TYR A 1 115 ? 9.649 -6.999 15.016 1.00 84.06 115 TYR A N 1
ATOM 962 C CA . TYR A 1 115 ? 10.294 -7.600 13.841 1.00 84.06 115 TYR A CA 1
ATOM 963 C C . TYR A 1 115 ? 9.544 -8.835 13.334 1.00 84.06 115 TYR A C 1
ATOM 965 O O . TYR A 1 115 ? 9.409 -9.015 12.124 1.00 84.06 115 TYR A O 1
ATOM 973 N N . HIS A 1 116 ? 9.016 -9.661 14.237 1.00 87.62 116 HIS A N 1
ATOM 974 C CA . HIS A 1 116 ? 8.184 -10.796 13.844 1.00 87.62 116 HIS A CA 1
ATOM 975 C C . HIS A 1 116 ? 6.878 -10.326 13.191 1.00 87.62 116 HIS A C 1
ATOM 977 O O . HIS A 1 116 ? 6.511 -10.789 12.109 1.00 87.62 116 HIS A O 1
ATOM 983 N N . LEU A 1 117 ? 6.211 -9.346 13.808 1.00 89.25 117 LEU A N 1
ATOM 984 C CA . LEU A 1 117 ? 4.951 -8.805 13.311 1.00 89.25 117 LEU A CA 1
ATOM 985 C C . LEU A 1 117 ? 5.104 -8.165 11.924 1.00 89.25 117 LEU A C 1
ATOM 987 O O . LEU A 1 117 ? 4.257 -8.362 11.052 1.00 89.25 117 LEU A O 1
ATOM 991 N N . ILE A 1 118 ? 6.201 -7.438 11.680 1.00 89.62 118 ILE A N 1
ATOM 992 C CA . ILE A 1 118 ? 6.437 -6.859 10.354 1.00 89.62 118 ILE A CA 1
ATOM 993 C C . ILE A 1 118 ? 6.739 -7.929 9.309 1.00 89.62 118 ILE A C 1
ATOM 995 O O . ILE A 1 118 ? 6.259 -7.817 8.184 1.00 89.62 118 ILE A O 1
ATOM 999 N N . ASP A 1 119 ? 7.464 -8.991 9.661 1.00 87.81 119 ASP A N 1
ATOM 1000 C CA . ASP A 1 119 ? 7.715 -10.108 8.751 1.00 87.81 119 ASP A CA 1
ATOM 1001 C C . ASP A 1 119 ? 6.406 -10.765 8.293 1.00 87.81 119 ASP A C 1
ATOM 1003 O O . ASP A 1 119 ? 6.233 -11.052 7.103 1.00 87.81 119 ASP A O 1
ATOM 1007 N N . GLU A 1 120 ? 5.465 -10.985 9.211 1.00 89.12 120 GLU A N 1
ATOM 1008 C CA . GLU A 1 120 ? 4.161 -11.568 8.891 1.00 89.12 120 GLU A CA 1
ATOM 1009 C C . GLU A 1 120 ? 3.288 -10.645 8.038 1.00 89.12 120 GLU A C 1
ATOM 1011 O O . GLU A 1 120 ? 2.750 -11.080 7.013 1.00 89.12 120 GLU A O 1
ATOM 1016 N N . GLU A 1 121 ? 3.199 -9.361 8.388 1.00 90.69 121 GLU A N 1
ATOM 1017 C CA . GLU A 1 121 ? 2.450 -8.367 7.609 1.00 90.69 121 GLU A CA 1
ATOM 1018 C C . GLU A 1 121 ? 3.020 -8.216 6.191 1.00 90.69 121 GLU A C 1
ATOM 1020 O O . GLU A 1 121 ? 2.277 -8.153 5.205 1.00 90.69 121 GLU A O 1
ATOM 1025 N N . MET A 1 122 ? 4.348 -8.243 6.048 1.00 87.31 122 MET A N 1
ATOM 1026 C CA . MET A 1 122 ? 5.003 -8.192 4.742 1.00 87.31 122 MET A CA 1
ATOM 1027 C C . MET A 1 122 ? 4.738 -9.467 3.930 1.00 87.31 122 MET A C 1
ATOM 1029 O O . MET A 1 122 ? 4.398 -9.378 2.748 1.00 87.31 122 MET A O 1
ATOM 1033 N N . LYS A 1 123 ? 4.796 -10.663 4.529 1.00 87.12 123 LYS A N 1
ATOM 1034 C CA . LYS A 1 123 ? 4.397 -11.911 3.843 1.00 87.12 123 LYS A CA 1
ATOM 1035 C C . LYS A 1 123 ? 2.942 -11.844 3.368 1.00 87.12 123 LYS A C 1
ATOM 1037 O O . LYS A 1 123 ? 2.652 -12.180 2.217 1.00 87.12 123 LYS A O 1
ATOM 1042 N N . CYS A 1 124 ? 2.037 -11.336 4.201 1.00 87.00 124 CYS A N 1
ATOM 1043 C CA . CYS A 1 124 ? 0.636 -11.145 3.835 1.00 87.00 124 CYS A CA 1
ATOM 1044 C C . CYS A 1 124 ? 0.476 -10.167 2.664 1.00 87.00 124 CYS A C 1
ATOM 1046 O O . CYS A 1 124 ? -0.272 -10.437 1.718 1.00 87.00 124 CYS A O 1
ATOM 1048 N N . LEU A 1 125 ? 1.209 -9.051 2.677 1.00 87.31 125 LEU A N 1
ATOM 1049 C CA . LEU A 1 125 ? 1.202 -8.070 1.593 1.00 87.31 125 LEU A CA 1
ATOM 1050 C C . LEU A 1 125 ? 1.679 -8.679 0.266 1.00 87.31 125 LEU A C 1
ATOM 1052 O O . LEU A 1 125 ? 1.092 -8.395 -0.784 1.00 87.31 125 LEU A O 1
ATOM 1056 N N . PHE A 1 126 ? 2.712 -9.528 0.310 1.00 84.00 126 PHE A N 1
ATOM 1057 C CA . PHE A 1 126 ? 3.229 -10.243 -0.858 1.00 84.00 126 PHE A CA 1
ATOM 1058 C C . PHE A 1 126 ? 2.164 -11.128 -1.511 1.00 84.00 126 PHE A C 1
ATOM 1060 O O . PHE A 1 126 ? 2.019 -11.093 -2.735 1.00 84.00 126 PHE A O 1
ATOM 1067 N N . LEU A 1 127 ? 1.413 -11.879 -0.698 1.00 84.00 127 LEU A N 1
ATOM 1068 C CA . LEU A 1 127 ? 0.356 -12.781 -1.162 1.00 84.00 127 LEU A CA 1
ATOM 1069 C C . LEU A 1 127 ? -0.867 -12.019 -1.685 1.00 84.00 127 LEU A C 1
ATOM 1071 O O . LEU A 1 127 ? -1.435 -12.394 -2.708 1.00 84.00 127 LEU A O 1
ATOM 1075 N N . ARG A 1 128 ? -1.255 -10.923 -1.022 1.00 84.62 128 ARG A N 1
ATOM 1076 C CA . ARG A 1 128 ? -2.419 -10.113 -1.415 1.00 84.62 128 ARG A CA 1
ATOM 1077 C C . ARG A 1 128 ? -2.207 -9.342 -2.708 1.00 84.62 128 ARG A C 1
ATOM 1079 O O . ARG A 1 128 ? -3.135 -9.208 -3.499 1.00 84.62 128 ARG A O 1
ATOM 1086 N N . THR A 1 129 ? -1.027 -8.749 -2.890 1.00 82.75 129 THR A N 1
ATOM 1087 C CA . THR A 1 129 ? -0.821 -7.757 -3.951 1.00 82.75 129 THR A CA 1
ATOM 1088 C C . THR A 1 129 ? 0.444 -8.033 -4.740 1.00 82.75 129 THR A C 1
ATOM 1090 O O . THR A 1 129 ? 1.555 -7.971 -4.223 1.00 82.75 129 THR A O 1
ATOM 1093 N N . ARG A 1 130 ? 0.288 -8.214 -6.056 1.00 74.19 130 ARG A N 1
ATOM 1094 C CA . ARG A 1 130 ? 1.397 -8.482 -6.984 1.00 74.19 130 ARG A CA 1
ATOM 1095 C C . ARG A 1 130 ? 2.335 -7.292 -7.209 1.00 74.19 130 ARG A C 1
ATOM 1097 O O . ARG A 1 130 ? 3.419 -7.483 -7.738 1.00 74.19 130 ARG A O 1
ATOM 1104 N N . ASN A 1 131 ? 1.945 -6.068 -6.864 1.00 78.19 131 ASN A N 1
ATOM 1105 C CA . ASN A 1 131 ? 2.858 -4.925 -6.834 1.00 78.19 131 ASN A CA 1
ATOM 1106 C C . ASN A 1 131 ? 2.350 -3.857 -5.851 1.00 78.19 131 ASN A C 1
ATOM 1108 O O . ASN A 1 131 ? 1.641 -2.936 -6.269 1.00 78.19 131 ASN A O 1
ATOM 1112 N N . PRO A 1 132 ? 2.613 -4.016 -4.541 1.00 82.38 132 PRO A N 1
ATOM 1113 C CA . PRO A 1 132 ? 2.172 -3.039 -3.559 1.00 82.38 132 PRO A CA 1
ATOM 1114 C C . PRO A 1 132 ? 2.881 -1.697 -3.803 1.00 82.38 132 PRO A C 1
ATOM 1116 O O . PRO A 1 132 ? 4.051 -1.685 -4.186 1.00 82.38 132 PRO A O 1
ATOM 1119 N N . PRO A 1 133 ? 2.189 -0.562 -3.626 1.00 83.81 133 PRO A N 1
ATOM 1120 C CA . PRO A 1 133 ? 2.806 0.749 -3.783 1.00 83.81 133 PRO A CA 1
ATOM 1121 C C . PRO A 1 133 ? 3.730 1.062 -2.594 1.00 83.81 133 PRO A C 1
ATOM 1123 O O . PRO A 1 133 ? 3.393 0.699 -1.476 1.00 83.81 133 PRO A O 1
ATOM 1126 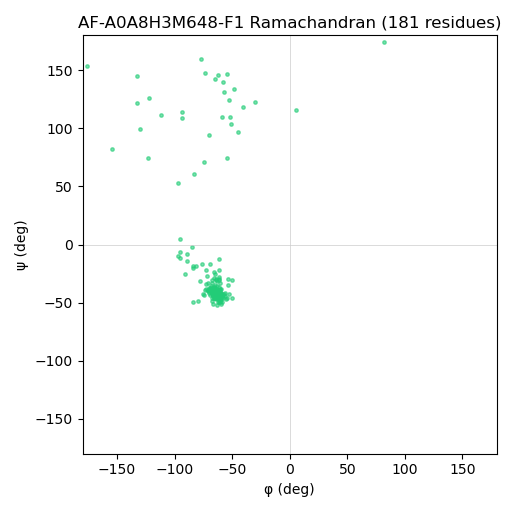N N . ASP A 1 134 ? 4.819 1.809 -2.801 1.00 79.62 134 ASP A N 1
ATOM 1127 C CA . ASP A 1 134 ? 5.887 2.024 -1.793 1.00 79.62 134 ASP A CA 1
ATOM 1128 C C . ASP A 1 134 ? 5.368 2.469 -0.412 1.00 79.62 134 ASP A C 1
ATOM 1130 O O . ASP A 1 134 ? 5.681 1.870 0.609 1.00 79.62 134 ASP A O 1
ATOM 1134 N N . HIS A 1 135 ? 4.449 3.437 -0.386 1.00 86.38 135 HIS A N 1
ATOM 1135 C CA . HIS A 1 135 ? 3.827 3.912 0.860 1.00 86.38 135 HIS A CA 1
ATOM 1136 C C . HIS A 1 135 ? 3.019 2.858 1.648 1.00 86.38 135 HIS A C 1
ATOM 1138 O O . HIS A 1 135 ? 2.613 3.130 2.774 1.00 86.38 135 HIS A O 1
ATOM 1144 N N . ALA A 1 136 ? 2.717 1.691 1.067 1.00 87.25 136 ALA A N 1
ATOM 1145 C CA . ALA A 1 136 ? 2.081 0.592 1.791 1.00 87.25 136 ALA A CA 1
ATOM 1146 C C . ALA A 1 136 ? 3.050 -0.039 2.798 1.00 87.25 136 ALA A C 1
ATOM 1148 O O . ALA A 1 136 ? 2.625 -0.359 3.903 1.00 87.25 136 ALA A O 1
ATOM 1149 N N . PHE A 1 137 ? 4.335 -0.146 2.441 1.00 87.69 137 PHE A N 1
ATOM 1150 C CA . PHE A 1 137 ? 5.381 -0.593 3.356 1.00 87.69 137 PHE A CA 1
ATOM 1151 C C . PHE A 1 137 ? 5.503 0.403 4.505 1.00 87.69 137 PHE A C 1
ATOM 1153 O O . PHE A 1 137 ? 5.325 0.018 5.652 1.00 87.69 137 PHE A O 1
ATOM 1160 N N . ASP A 1 138 ? 5.646 1.697 4.192 1.00 87.44 138 ASP A N 1
ATOM 1161 C CA . ASP A 1 138 ? 5.720 2.768 5.196 1.00 87.44 138 ASP A CA 1
ATOM 1162 C C . ASP A 1 138 ? 4.544 2.728 6.180 1.00 87.44 138 ASP A C 1
ATOM 1164 O O . ASP A 1 138 ? 4.744 2.858 7.383 1.00 87.44 138 ASP A O 1
ATOM 1168 N N . LYS A 1 139 ? 3.321 2.492 5.687 1.00 88.44 139 LYS A N 1
ATOM 1169 C CA . LYS A 1 139 ? 2.118 2.417 6.524 1.00 88.44 139 LYS A CA 1
ATOM 1170 C C . LYS A 1 139 ? 2.131 1.218 7.478 1.00 88.44 139 LYS A C 1
ATOM 1172 O O . LYS A 1 139 ? 1.668 1.357 8.606 1.00 88.44 139 LYS A O 1
ATOM 1177 N N . ILE A 1 140 ? 2.634 0.061 7.041 1.00 89.56 140 ILE A N 1
ATOM 1178 C CA . ILE A 1 140 ? 2.780 -1.132 7.893 1.00 89.56 140 ILE A CA 1
ATOM 1179 C C . ILE A 1 140 ? 3.823 -0.854 8.974 1.00 89.56 140 ILE A C 1
ATOM 1181 O O . ILE A 1 140 ? 3.539 -0.993 10.161 1.00 89.56 140 ILE A O 1
ATOM 1185 N N . THR A 1 141 ? 4.999 -0.374 8.577 1.00 88.12 141 THR A N 1
ATOM 1186 C CA . THR A 1 141 ? 6.110 -0.110 9.497 1.00 88.12 141 THR A CA 1
ATOM 1187 C C . THR A 1 141 ? 5.741 0.964 10.518 1.00 88.12 141 THR A C 1
ATOM 1189 O O . THR A 1 141 ? 6.002 0.806 11.704 1.00 88.12 141 THR A O 1
ATOM 1192 N N . GLN A 1 142 ? 5.034 2.011 10.098 1.00 86.50 142 GLN A N 1
ATOM 1193 C CA . GLN A 1 142 ? 4.531 3.065 10.979 1.00 86.50 142 GLN A CA 1
ATOM 1194 C C . GLN A 1 142 ? 3.440 2.588 11.942 1.00 86.50 142 GLN A C 1
ATOM 1196 O O . GLN A 1 142 ? 3.327 3.114 13.045 1.00 86.50 142 GLN A O 1
ATOM 1201 N N . LYS A 1 143 ? 2.631 1.598 11.553 1.00 86.75 143 LYS A N 1
ATOM 1202 C CA . LYS A 1 143 ? 1.614 1.017 12.436 1.00 86.75 143 LYS A CA 1
ATOM 1203 C C . LYS A 1 143 ? 2.239 0.144 13.529 1.00 86.75 143 LYS A C 1
ATOM 1205 O O . LYS A 1 143 ? 1.707 0.110 14.630 1.00 86.75 143 LYS A O 1
ATOM 1210 N N . ILE A 1 144 ? 3.345 -0.534 13.221 1.00 86.19 144 ILE A N 1
ATOM 1211 C CA . ILE A 1 144 ? 4.036 -1.451 14.140 1.00 86.19 144 ILE A CA 1
ATOM 1212 C C . ILE A 1 144 ? 4.990 -0.692 15.070 1.00 86.19 144 ILE A C 1
ATOM 1214 O O . ILE A 1 144 ? 4.934 -0.863 16.280 1.00 86.19 144 ILE A O 1
ATOM 1218 N N . PHE A 1 145 ? 5.836 0.180 14.516 1.00 83.44 145 PHE A N 1
ATOM 1219 C CA . PHE A 1 145 ? 6.863 0.902 15.278 1.00 83.44 145 PHE A CA 1
ATOM 1220 C C . PHE A 1 145 ? 6.418 2.302 15.738 1.00 83.44 145 PHE A C 1
ATOM 1222 O O . PHE A 1 145 ? 7.135 2.970 16.480 1.00 83.44 145 PHE A O 1
ATOM 1229 N N . GLY A 1 146 ? 5.245 2.766 15.303 1.00 79.88 146 GLY A N 1
ATOM 1230 C CA . GLY A 1 146 ? 4.750 4.112 15.582 1.00 79.88 146 GLY A CA 1
ATOM 1231 C C . GLY A 1 146 ? 5.320 5.187 14.650 1.00 79.88 146 GLY A C 1
ATOM 1232 O O . GLY A 1 146 ? 6.183 4.950 13.804 1.00 79.88 146 GLY A O 1
ATOM 1233 N N . HIS A 1 147 ? 4.802 6.409 14.795 1.00 71.69 147 HIS A N 1
ATOM 1234 C CA . HIS A 1 147 ? 5.209 7.570 13.991 1.00 71.69 147 HIS A CA 1
ATOM 1235 C C . HIS A 1 147 ? 6.603 8.117 14.355 1.00 71.69 147 HIS A C 1
ATOM 1237 O O . HIS A 1 147 ? 7.214 8.768 13.510 1.00 71.69 147 HIS A O 1
ATOM 1243 N N . ASP A 1 148 ? 7.088 7.826 15.567 1.00 64.50 148 ASP A N 1
ATOM 1244 C CA . ASP A 1 148 ? 8.364 8.307 16.130 1.00 64.50 148 ASP A CA 1
ATOM 1245 C C . ASP A 1 148 ? 9.536 7.328 15.947 1.00 64.50 148 ASP A C 1
ATOM 1247 O O . ASP A 1 148 ? 10.644 7.557 16.436 1.00 64.50 148 ASP A O 1
ATOM 1251 N N . ALA A 1 149 ? 9.313 6.221 15.237 1.00 62.88 149 ALA A N 1
ATOM 1252 C CA . ALA A 1 149 ? 10.353 5.240 14.976 1.00 62.88 149 ALA A CA 1
ATOM 1253 C C . ALA A 1 149 ? 11.552 5.875 14.254 1.00 62.88 149 ALA A C 1
ATOM 1255 O O . ALA A 1 149 ? 11.387 6.672 13.326 1.00 62.88 149 ALA A O 1
ATOM 1256 N N . TYR A 1 150 ? 12.769 5.474 14.644 1.00 67.50 150 TYR A N 1
ATOM 1257 C CA . TYR A 1 150 ? 14.011 5.965 14.047 1.00 67.50 150 TYR A CA 1
ATOM 1258 C C . TYR A 1 150 ? 13.952 5.808 12.522 1.00 67.50 150 TYR A C 1
ATOM 1260 O O . TYR A 1 150 ? 13.975 4.697 11.984 1.00 67.50 150 TYR A O 1
ATOM 1268 N N . GLN A 1 151 ? 13.841 6.932 11.810 1.00 73.69 151 GLN A N 1
ATOM 1269 C CA . GLN A 1 151 ? 13.424 6.942 10.407 1.00 73.69 151 GLN A CA 1
ATOM 1270 C C . GLN A 1 151 ? 14.387 6.175 9.486 1.00 73.69 151 GLN A C 1
ATOM 1272 O O . GLN A 1 151 ? 13.986 5.698 8.424 1.00 73.69 151 GLN A O 1
ATOM 1277 N N . SER A 1 152 ? 15.646 5.990 9.899 1.00 74.75 152 SER A N 1
ATOM 1278 C CA . SER A 1 152 ? 16.607 5.166 9.161 1.00 74.75 152 SER A CA 1
ATOM 1279 C C . SER A 1 152 ? 16.414 3.655 9.361 1.00 74.75 152 SER A C 1
ATOM 1281 O O . SER A 1 152 ? 16.643 2.906 8.413 1.00 74.75 152 SER A O 1
ATOM 1283 N N . VAL A 1 153 ? 15.945 3.196 10.530 1.00 80.38 153 VAL A N 1
ATOM 1284 C CA . VAL A 1 153 ? 15.623 1.778 10.779 1.00 80.38 153 VAL A CA 1
ATOM 1285 C C . VAL A 1 153 ? 14.418 1.386 9.934 1.00 80.38 153 VAL A C 1
ATOM 1287 O O . VAL A 1 153 ? 14.496 0.432 9.164 1.00 80.38 153 VAL A O 1
ATOM 1290 N N . VAL A 1 154 ? 13.355 2.194 9.972 1.00 82.56 154 VAL A N 1
ATOM 1291 C CA . VAL A 1 154 ? 12.156 2.021 9.132 1.00 82.56 154 VAL A CA 1
ATOM 1292 C C . VAL A 1 154 ? 12.525 1.961 7.650 1.00 82.56 154 VAL A C 1
ATOM 1294 O O . VAL A 1 154 ? 12.094 1.063 6.927 1.00 82.56 154 VAL A O 1
ATOM 1297 N N . LYS A 1 155 ? 13.381 2.882 7.198 1.00 84.94 155 LYS A N 1
ATOM 1298 C CA . LYS A 1 155 ? 13.841 2.923 5.809 1.00 84.94 155 LYS A CA 1
ATOM 1299 C C . LYS A 1 155 ? 14.651 1.681 5.423 1.00 84.94 155 LYS A C 1
ATOM 1301 O O . LYS A 1 155 ? 14.396 1.104 4.370 1.00 84.94 155 LYS A O 1
ATOM 1306 N N . SER A 1 156 ? 15.575 1.244 6.280 1.00 86.19 156 SER A N 1
ATOM 1307 C CA . SER A 1 156 ? 16.377 0.026 6.078 1.00 86.19 156 SER A CA 1
ATOM 1308 C C . SER A 1 156 ? 15.504 -1.227 5.985 1.00 86.19 156 SER A C 1
ATOM 1310 O O . SER A 1 156 ? 15.703 -2.078 5.114 1.00 86.19 156 SER A O 1
ATOM 1312 N N . ILE A 1 157 ? 14.492 -1.326 6.848 1.00 86.81 157 ILE A N 1
ATOM 1313 C CA . ILE A 1 157 ? 13.522 -2.419 6.828 1.00 86.81 157 ILE A CA 1
ATOM 1314 C C . ILE A 1 157 ? 12.742 -2.412 5.506 1.00 86.81 157 ILE A C 1
ATOM 1316 O O . ILE A 1 157 ? 12.681 -3.434 4.820 1.00 86.81 157 ILE A O 1
ATOM 1320 N N . ASN A 1 158 ? 12.215 -1.259 5.095 1.00 87.94 158 ASN A N 1
ATOM 1321 C CA . ASN A 1 158 ? 11.437 -1.154 3.861 1.00 87.94 158 ASN A CA 1
ATOM 1322 C C . ASN A 1 158 ? 12.285 -1.483 2.625 1.00 87.94 158 ASN A C 1
ATOM 1324 O O . ASN A 1 158 ? 11.850 -2.256 1.770 1.00 87.94 158 ASN A O 1
ATOM 1328 N N . GLU A 1 159 ? 13.521 -0.986 2.546 1.00 88.31 159 GLU A N 1
ATOM 1329 C CA . GLU A 1 159 ? 14.454 -1.316 1.461 1.00 88.31 159 GLU A CA 1
ATOM 1330 C C . GLU A 1 159 ? 14.743 -2.826 1.385 1.00 88.31 159 GLU A C 1
ATOM 1332 O O . GLU A 1 159 ? 14.738 -3.412 0.295 1.00 88.31 159 GLU A O 1
ATOM 1337 N N . ARG A 1 160 ? 14.929 -3.484 2.537 1.00 89.38 160 ARG A N 1
ATOM 1338 C CA . ARG A 1 160 ? 15.142 -4.937 2.623 1.00 89.38 160 ARG A CA 1
ATOM 1339 C C . ARG A 1 160 ? 13.965 -5.721 2.043 1.00 89.38 160 ARG A C 1
ATOM 1341 O O . ARG A 1 160 ? 14.181 -6.641 1.244 1.00 89.38 160 ARG A O 1
ATOM 1348 N N . TYR A 1 161 ? 12.733 -5.364 2.403 1.00 87.69 161 TYR A N 1
ATOM 1349 C CA . TYR A 1 161 ? 11.546 -6.047 1.881 1.00 87.69 161 TYR A CA 1
ATOM 1350 C C . TYR A 1 161 ? 11.301 -5.738 0.410 1.00 87.69 161 TYR A C 1
ATOM 1352 O O . TYR A 1 161 ? 11.005 -6.662 -0.345 1.00 87.69 161 TYR A O 1
ATOM 1360 N N . HIS A 1 162 ? 11.515 -4.502 -0.043 1.00 85.56 162 HIS A N 1
ATOM 1361 C CA . HIS A 1 162 ? 11.435 -4.165 -1.465 1.00 85.56 162 HIS A CA 1
ATOM 1362 C C . HIS A 1 162 ? 12.357 -5.050 -2.311 1.00 85.56 162 HIS A C 1
ATOM 1364 O O . HIS A 1 162 ? 11.924 -5.630 -3.313 1.00 85.56 162 HIS A O 1
ATOM 1370 N N . LYS A 1 163 ? 13.613 -5.213 -1.880 1.00 87.00 163 LYS A N 1
ATOM 1371 C CA . LYS A 1 163 ? 14.585 -6.078 -2.558 1.00 87.00 163 LYS A CA 1
ATOM 1372 C C . LYS A 1 163 ? 14.162 -7.547 -2.523 1.00 87.00 163 LYS A C 1
ATOM 1374 O O . LYS A 1 163 ? 14.222 -8.227 -3.546 1.00 87.00 163 LYS A O 1
ATOM 1379 N N . SER A 1 164 ? 13.694 -8.022 -1.372 1.00 84.50 164 SER A N 1
ATOM 1380 C CA . SER A 1 164 ? 13.252 -9.411 -1.202 1.00 84.50 164 SER A CA 1
ATOM 1381 C C . SER A 1 164 ? 12.046 -9.731 -2.087 1.00 84.50 164 SER A C 1
ATOM 1383 O O . SER A 1 164 ? 12.063 -10.717 -2.817 1.00 84.50 164 SER A O 1
ATOM 1385 N N . PHE A 1 165 ? 11.037 -8.858 -2.121 1.00 84.56 165 PHE A N 1
ATOM 1386 C CA . PHE A 1 165 ? 9.855 -9.011 -2.973 1.00 84.56 165 PHE A CA 1
ATOM 1387 C C . PHE A 1 165 ? 10.222 -9.048 -4.452 1.00 84.56 165 PHE A C 1
ATOM 1389 O O . PHE A 1 165 ? 9.688 -9.867 -5.203 1.00 84.56 165 PHE A O 1
ATOM 1396 N N . PHE A 1 166 ? 11.119 -8.157 -4.879 1.00 83.12 166 PHE A N 1
ATOM 1397 C CA . PHE A 1 166 ? 11.593 -8.136 -6.255 1.00 83.12 166 PHE A CA 1
ATOM 1398 C C . PHE A 1 166 ? 12.289 -9.452 -6.617 1.00 83.12 166 PHE A C 1
ATOM 1400 O O . PHE A 1 166 ? 11.943 -10.067 -7.626 1.00 83.12 166 PHE A O 1
ATOM 1407 N N . ASN A 1 167 ? 13.196 -9.926 -5.759 1.00 83.00 167 ASN A N 1
ATOM 1408 C CA . ASN A 1 167 ? 13.916 -11.181 -5.957 1.00 83.00 167 ASN A CA 1
ATOM 1409 C C . ASN A 1 167 ? 12.977 -12.391 -6.008 1.00 83.00 167 ASN A C 1
ATOM 1411 O O . ASN A 1 167 ? 13.053 -13.167 -6.958 1.00 83.00 167 ASN A O 1
ATOM 1415 N N . TYR A 1 168 ? 12.059 -12.531 -5.046 1.00 83.69 168 TYR A N 1
ATOM 1416 C CA . TYR A 1 168 ? 11.110 -13.648 -5.021 1.00 83.69 168 TYR A CA 1
ATOM 1417 C C . TYR A 1 168 ? 10.236 -13.682 -6.271 1.00 83.69 168 TYR A C 1
ATOM 1419 O O . TYR A 1 168 ? 10.036 -14.738 -6.866 1.00 83.69 168 TYR A O 1
ATOM 1427 N N . ARG A 1 169 ? 9.750 -12.525 -6.732 1.00 81.88 169 ARG A N 1
ATOM 1428 C CA . ARG A 1 169 ? 8.954 -12.463 -7.966 1.00 81.88 169 ARG A CA 1
ATOM 1429 C C . ARG A 1 169 ? 9.772 -12.767 -9.204 1.00 81.88 169 ARG A C 1
ATOM 1431 O O . ARG A 1 169 ? 9.255 -13.396 -10.123 1.00 81.88 169 ARG A O 1
ATOM 1438 N N . TYR A 1 170 ? 11.018 -12.310 -9.242 1.00 83.81 170 TYR A N 1
ATOM 1439 C CA . TYR A 1 170 ? 11.928 -12.622 -10.331 1.00 83.81 170 TYR A CA 1
ATOM 1440 C C . TYR A 1 170 ? 12.191 -14.132 -10.406 1.00 83.81 170 TYR A C 1
ATOM 1442 O O . TYR A 1 170 ? 12.032 -14.725 -11.470 1.00 83.81 170 TYR A O 1
ATOM 1450 N N . GLN A 1 171 ? 12.477 -14.772 -9.270 1.00 84.56 171 GLN A N 1
ATOM 1451 C CA . GLN A 1 171 ? 12.644 -16.224 -9.186 1.00 84.56 171 GLN A CA 1
ATOM 1452 C C . GLN A 1 171 ? 11.373 -16.971 -9.597 1.00 84.56 171 GLN A C 1
ATOM 1454 O O . GLN A 1 171 ? 11.438 -17.837 -10.463 1.00 84.56 171 GLN A O 1
ATOM 1459 N N . LEU A 1 172 ? 10.209 -16.586 -9.064 1.00 82.75 172 LEU A N 1
ATOM 1460 C CA . LEU A 1 172 ? 8.927 -17.193 -9.427 1.00 82.75 172 LEU A CA 1
ATOM 1461 C C . LEU A 1 172 ? 8.656 -17.089 -10.934 1.00 82.75 172 LEU A C 1
ATOM 1463 O O . LEU A 1 172 ? 8.227 -18.055 -11.56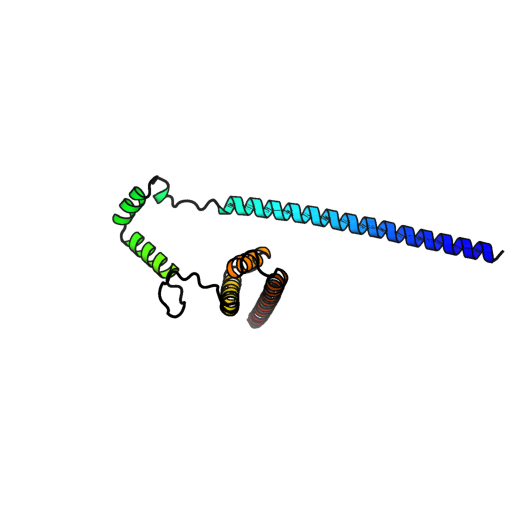0 1.00 82.75 172 LEU A O 1
ATOM 1467 N N . LYS A 1 173 ? 8.943 -15.929 -11.538 1.00 86.44 173 LYS A N 1
ATOM 1468 C CA . LYS A 1 173 ? 8.813 -15.727 -12.986 1.00 86.44 173 LYS A CA 1
ATOM 1469 C C . LYS A 1 173 ? 9.737 -16.661 -13.770 1.00 86.44 173 LYS A C 1
ATOM 1471 O O . LYS A 1 173 ? 9.309 -17.197 -14.787 1.00 86.44 173 LYS A O 1
ATOM 1476 N N . ASN A 1 174 ? 10.975 -16.846 -13.321 1.00 86.19 174 ASN A N 1
ATOM 1477 C CA . ASN A 1 174 ? 11.931 -17.728 -13.988 1.00 86.19 174 ASN A CA 1
ATOM 1478 C C . ASN A 1 174 ? 11.518 -19.200 -13.884 1.00 86.19 174 ASN A C 1
ATOM 1480 O O . ASN A 1 174 ? 11.587 -19.910 -14.883 1.00 86.19 174 ASN A O 1
ATOM 1484 N N . VAL A 1 175 ? 11.033 -19.637 -12.717 1.00 89.25 175 VAL A N 1
ATOM 1485 C CA . VAL A 1 175 ? 10.504 -20.997 -12.520 1.00 89.25 175 VAL A CA 1
ATOM 1486 C C . VAL A 1 175 ? 9.324 -21.242 -13.454 1.00 89.25 175 VAL A C 1
ATOM 1488 O O . VAL A 1 175 ? 9.352 -22.189 -14.233 1.00 89.25 175 VAL A O 1
ATOM 1491 N N . LEU A 1 176 ? 8.338 -20.340 -13.471 1.00 86.38 176 LEU A N 1
ATOM 1492 C CA . LEU A 1 176 ? 7.195 -20.437 -14.385 1.00 86.38 176 LEU A CA 1
ATOM 1493 C C . LEU A 1 176 ? 7.629 -20.422 -15.854 1.00 86.38 176 LEU A C 1
ATOM 1495 O O . LEU A 1 176 ? 7.122 -21.201 -16.651 1.00 86.38 176 LEU A O 1
ATOM 1499 N N . SER A 1 177 ? 8.587 -19.566 -16.219 1.00 87.69 177 SER A N 1
ATOM 1500 C CA . SER A 1 177 ? 9.122 -19.515 -17.583 1.00 87.69 177 SER A CA 1
ATOM 1501 C C . SER A 1 177 ? 9.865 -20.787 -17.985 1.00 87.69 177 SER A C 1
ATOM 1503 O O . SER A 1 177 ? 9.997 -21.026 -19.181 1.00 87.69 177 SER A O 1
ATOM 1505 N N . THR A 1 178 ? 10.406 -21.538 -17.029 1.00 90.31 178 THR A N 1
ATOM 1506 C CA . THR A 1 178 ? 11.076 -22.813 -17.297 1.00 90.31 178 THR A CA 1
ATOM 1507 C C . THR A 1 178 ? 10.021 -23.894 -17.484 1.00 90.31 178 THR A C 1
ATOM 1509 O O . THR A 1 178 ? 10.002 -24.531 -18.526 1.00 90.31 178 THR A O 1
ATOM 1512 N N . LEU A 1 179 ? 9.057 -23.974 -16.561 1.00 89.69 179 LEU A N 1
ATOM 1513 C CA . LEU A 1 179 ? 7.953 -24.932 -16.619 1.00 89.69 179 LEU A CA 1
ATOM 1514 C C . LEU A 1 179 ? 7.147 -24.815 -17.924 1.00 89.69 179 LEU A C 1
ATOM 1516 O O . LEU A 1 179 ? 6.853 -25.810 -18.565 1.00 89.69 179 LEU A O 1
ATOM 1520 N N . VAL A 1 180 ? 6.836 -23.589 -18.359 1.00 86.81 180 VAL A N 1
ATOM 1521 C CA . VAL A 1 180 ? 6.096 -23.336 -19.612 1.00 86.81 180 VAL A CA 1
ATOM 1522 C C . VAL A 1 180 ? 6.885 -23.744 -20.860 1.00 86.81 180 VAL A C 1
ATOM 1524 O O . VAL A 1 180 ? 6.278 -23.976 -21.892 1.00 86.81 180 VAL A O 1
ATOM 1527 N N . LYS A 1 181 ? 8.219 -23.804 -20.798 1.00 82.44 181 LYS A N 1
ATOM 1528 C CA . LYS A 1 181 ? 9.044 -24.291 -21.915 1.00 82.44 181 LYS A CA 1
ATOM 1529 C C . LYS A 1 181 ? 9.170 -25.814 -21.939 1.00 82.44 181 LYS A C 1
ATOM 1531 O O . LYS A 1 181 ? 9.584 -26.350 -22.959 1.00 82.44 181 LYS A O 1
ATOM 1536 N N . GLU A 1 182 ? 8.914 -26.472 -20.811 1.00 78.94 182 GLU A N 1
ATOM 1537 C CA . GLU A 1 182 ? 8.941 -27.933 -20.689 1.00 78.94 182 GLU A CA 1
ATOM 1538 C C . GLU A 1 182 ? 7.619 -28.585 -21.130 1.00 78.94 182 GLU A C 1
ATOM 1540 O O . GLU A 1 182 ? 7.617 -29.777 -21.433 1.00 78.94 182 GLU A O 1
ATOM 1545 N N . PHE A 1 183 ? 6.527 -27.814 -21.191 1.00 61.56 183 PHE A N 1
ATOM 1546 C CA . PHE A 1 183 ? 5.249 -28.191 -21.810 1.00 61.56 183 PHE A CA 1
ATOM 1547 C C . PHE A 1 183 ? 5.207 -27.813 -23.294 1.00 61.56 183 PHE A C 1
ATOM 1549 O O . PHE A 1 183 ? 4.591 -28.585 -24.063 1.00 61.56 183 PHE A O 1
#

Solvent-accessible surface area (backbone atoms only — not comparable to full-atom values): 10805 Å² total; per-residue (Å²): 117,70,74,61,54,55,53,54,52,51,57,50,51,52,49,53,51,51,49,51,52,51,52,50,51,54,52,52,50,52,56,48,52,54,48,54,54,51,51,52,52,52,53,52,53,50,52,56,52,52,65,62,62,71,66,71,73,65,56,76,88,51,65,82,48,91,47,74,66,55,52,51,58,50,38,70,76,34,56,67,60,43,50,47,51,51,50,50,51,50,49,70,70,54,56,95,66,79,87,78,80,98,62,99,64,99,60,83,75,53,75,66,58,46,54,53,52,50,52,52,53,50,53,51,46,57,76,76,35,95,74,73,58,73,69,57,52,55,53,52,51,34,68,69,60,37,89,82,44,62,67,65,59,56,47,52,52,47,53,53,48,55,53,49,54,52,51,53,52,50,51,53,50,52,51,51,57,48,56,65,70,75,106